Protein AF-0000000084916595 (afdb_homodimer)

Structure (mmCIF, N/CA/C/O backbone):
data_AF-0000000084916595-model_v1
#
loop_
_entity.id
_entity.type
_entity.pdbx_description
1 polymer 'Single-stranded DNA-binding protein'
#
loop_
_atom_site.group_PDB
_atom_site.id
_atom_site.type_symbol
_atom_site.label_atom_id
_atom_site.label_alt_id
_atom_site.label_comp_id
_atom_site.label_asym_id
_atom_site.label_entity_id
_atom_site.label_seq_id
_atom_site.pdbx_PDB_ins_code
_atom_site.Cartn_x
_atom_site.Cartn_y
_atom_site.Cartn_z
_atom_site.occupancy
_atom_site.B_iso_or_equiv
_atom_site.auth_seq_id
_atom_site.auth_comp_id
_atom_site.auth_asym_id
_atom_site.auth_atom_id
_atom_site.pdbx_PDB_model_num
ATOM 1 N N . MET A 1 1 ? -22.562 7.629 -5.219 1 41.09 1 MET A N 1
ATOM 2 C CA . MET A 1 1 ? -21.547 6.852 -4.523 1 41.09 1 MET A CA 1
ATOM 3 C C . MET A 1 1 ? -20.25 7.645 -4.395 1 41.09 1 MET A C 1
ATOM 5 O O . MET A 1 1 ? -19.656 8.047 -5.395 1 41.09 1 MET A O 1
ATOM 9 N N . ASN A 1 2 ? -20.047 8.484 -3.498 1 56.56 2 ASN A N 1
ATOM 10 C CA . ASN A 1 2 ? -18.984 9.492 -3.514 1 56.56 2 ASN A CA 1
ATOM 11 C C . ASN A 1 2 ? -17.609 8.852 -3.621 1 56.56 2 ASN A C 1
ATOM 13 O O . ASN A 1 2 ? -17.203 8.094 -2.74 1 56.56 2 ASN A O 1
ATOM 17 N N . GLY A 1 3 ? -17 8.57 -4.949 1 83.5 3 GLY A N 1
ATOM 18 C CA . GLY A 1 3 ? -16.031 7.77 -5.684 1 83.5 3 GLY A CA 1
ATOM 19 C C . GLY A 1 3 ? -14.633 7.82 -5.09 1 83.5 3 GLY A C 1
ATOM 20 O O . GLY A 1 3 ? -14 8.875 -5.074 1 83.5 3 GLY A O 1
ATOM 21 N N . THR A 1 4 ? -14.141 6.879 -4.078 1 96.5 4 THR A N 1
ATOM 22 C CA . THR A 1 4 ? -12.766 6.762 -3.596 1 96.5 4 THR A CA 1
ATOM 23 C C . THR A 1 4 ? -11.93 5.906 -4.543 1 96.5 4 THR A C 1
ATOM 25 O O . THR A 1 4 ? -12.461 5.336 -5.5 1 96.5 4 THR A O 1
ATOM 28 N N . LEU A 1 5 ? -10.594 6.07 -4.328 1 97.69 5 LEU A N 1
ATOM 29 C CA . LEU A 1 5 ? -9.648 5.32 -5.145 1 97.69 5 LEU A CA 1
ATOM 30 C C . LEU A 1 5 ? -8.57 4.676 -4.277 1 97.69 5 LEU A C 1
ATOM 32 O O . LEU A 1 5 ? -8.047 5.316 -3.363 1 97.69 5 LEU A O 1
ATOM 36 N N . ASN A 1 6 ? -8.344 3.445 -4.457 1 98.62 6 ASN A N 1
ATOM 37 C CA . ASN A 1 6 ? -7.289 2.629 -3.875 1 98.62 6 ASN A CA 1
ATOM 38 C C . ASN A 1 6 ? -6.512 1.869 -4.945 1 98.62 6 ASN A C 1
ATOM 40 O O . ASN A 1 6 ? -6.938 0.798 -5.383 1 98.62 6 ASN A O 1
ATOM 44 N N . LYS A 1 7 ? -5.402 2.463 -5.359 1 98.75 7 LYS A N 1
ATOM 45 C CA . LYS A 1 7 ? -4.66 1.9 -6.484 1 98.75 7 LYS A CA 1
ATOM 46 C C . LYS A 1 7 ? -3.166 1.833 -6.176 1 98.75 7 LYS A C 1
ATOM 48 O O . LYS A 1 7 ? -2.582 2.807 -5.691 1 98.75 7 LYS A O 1
ATOM 53 N N . VAL A 1 8 ? -2.564 0.679 -6.461 1 98.94 8 VAL A N 1
ATOM 54 C CA . VAL A 1 8 ? -1.13 0.462 -6.297 1 98.94 8 VAL A CA 1
ATOM 55 C C . VAL A 1 8 ? -0.515 0.041 -7.633 1 98.94 8 VAL A C 1
ATOM 57 O O . VAL A 1 8 ? -1.092 -0.771 -8.359 1 98.94 8 VAL A O 1
ATOM 60 N N . ILE A 1 9 ? 0.61 0.565 -7.922 1 98.88 9 ILE A N 1
ATOM 61 C CA . ILE A 1 9 ? 1.399 0.187 -9.086 1 98.88 9 ILE A CA 1
ATOM 62 C C . ILE A 1 9 ? 2.818 -0.175 -8.656 1 98.88 9 ILE A C 1
ATOM 64 O O . ILE A 1 9 ? 3.535 0.657 -8.094 1 98.88 9 ILE A O 1
ATOM 68 N N . LEU A 1 10 ? 3.227 -1.401 -9.031 1 98.88 10 LEU A N 1
ATOM 69 C CA . LEU A 1 10 ? 4.551 -1.875 -8.648 1 98.88 10 LEU A CA 1
ATOM 70 C C . LEU A 1 10 ? 5.289 -2.463 -9.844 1 98.88 10 LEU A C 1
ATOM 72 O O . LEU A 1 10 ? 4.672 -3.07 -10.719 1 98.88 10 LEU A O 1
ATOM 76 N N . ILE A 1 11 ? 6.512 -2.229 -9.82 1 98.56 11 ILE A N 1
ATOM 77 C CA . ILE A 1 11 ? 7.469 -3.014 -10.594 1 98.56 11 ILE A CA 1
ATOM 78 C C . ILE A 1 11 ? 8.57 -3.531 -9.68 1 98.56 11 ILE A C 1
ATOM 80 O O . ILE A 1 11 ? 9.234 -2.75 -8.984 1 98.56 11 ILE A O 1
ATOM 84 N N . GLY A 1 12 ? 8.734 -4.785 -9.656 1 98.5 12 GLY A N 1
ATOM 85 C CA . GLY A 1 12 ? 9.734 -5.34 -8.75 1 98.5 12 GLY A CA 1
ATOM 86 C C . GLY A 1 12 ? 10.117 -6.766 -9.086 1 98.5 12 GLY A C 1
ATOM 87 O O . GLY A 1 12 ? 9.719 -7.297 -10.125 1 98.5 12 GLY A O 1
ATOM 88 N N . HIS A 1 13 ? 10.938 -7.352 -8.258 1 97.94 13 HIS A N 1
ATOM 89 C CA . HIS A 1 13 ? 11.438 -8.711 -8.43 1 97.94 13 HIS A CA 1
ATOM 90 C C . HIS A 1 13 ? 10.852 -9.656 -7.383 1 97.94 13 HIS A C 1
ATOM 92 O O . HIS A 1 13 ? 10.797 -9.312 -6.199 1 97.94 13 HIS A O 1
ATOM 98 N N . LEU A 1 14 ? 10.531 -10.828 -7.887 1 98.5 14 LEU A N 1
ATO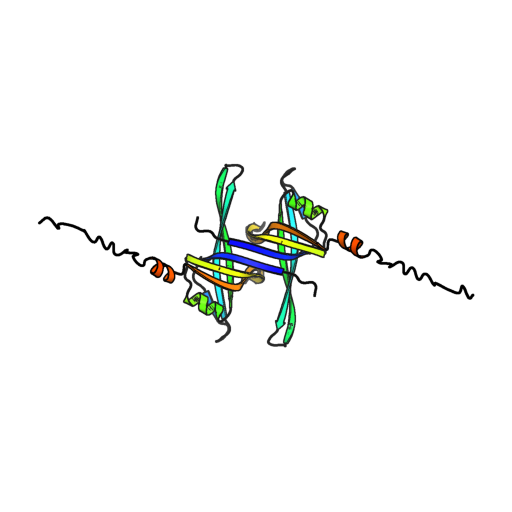M 99 C CA . LEU A 1 14 ? 10.039 -11.836 -6.949 1 98.5 14 LEU A CA 1
ATOM 100 C C . LEU A 1 14 ? 11.125 -12.227 -5.949 1 98.5 14 LEU A C 1
ATOM 102 O O . LEU A 1 14 ? 12.242 -12.547 -6.344 1 98.5 14 LEU A O 1
ATOM 106 N N . GLY A 1 15 ? 10.773 -12.211 -4.738 1 98.62 15 GLY A N 1
ATOM 107 C CA . GLY A 1 15 ? 11.703 -12.625 -3.701 1 98.62 15 GLY A CA 1
ATOM 108 C C . GLY A 1 15 ? 11.688 -14.117 -3.443 1 98.62 15 GLY A C 1
ATOM 109 O O . GLY A 1 15 ? 12.586 -14.656 -2.797 1 98.62 15 GLY A O 1
ATOM 110 N N . ASP A 1 16 ? 10.656 -14.789 -3.875 1 98.75 16 ASP A N 1
ATOM 111 C CA . ASP A 1 16 ? 10.461 -16.234 -3.723 1 98.75 16 ASP A CA 1
ATOM 112 C C . ASP A 1 16 ? 9.516 -16.766 -4.793 1 98.75 16 ASP A C 1
ATOM 114 O O . ASP A 1 16 ? 8.93 -16 -5.559 1 98.75 16 ASP A O 1
ATOM 118 N N . GLU A 1 17 ? 9.414 -18.062 -4.82 1 98.56 17 GLU A N 1
ATOM 119 C CA . GLU A 1 17 ? 8.461 -18.703 -5.715 1 98.56 17 GLU A CA 1
ATOM 120 C C . GLU A 1 17 ? 7.023 -18.391 -5.309 1 98.56 17 GLU A C 1
ATOM 122 O O . GLU A 1 17 ? 6.758 -18.047 -4.156 1 98.56 17 GLU A O 1
ATOM 127 N N . VAL A 1 18 ? 6.199 -18.547 -6.293 1 98.81 18 VAL A N 1
ATOM 128 C CA . VAL A 1 18 ? 4.781 -18.359 -6.008 1 98.81 18 VAL A CA 1
ATOM 129 C C . VAL A 1 18 ? 4.27 -19.516 -5.164 1 98.81 18 VAL A C 1
ATOM 131 O O . VAL A 1 18 ? 4.438 -20.688 -5.531 1 98.81 18 VAL A O 1
ATOM 134 N N . LYS A 1 19 ? 3.695 -19.203 -4.082 1 98.81 19 LYS A N 1
ATOM 135 C CA . LYS A 1 19 ? 3.08 -20.219 -3.229 1 98.81 19 LYS A CA 1
ATOM 136 C C . LYS A 1 19 ? 1.57 -20.281 -3.451 1 98.81 19 LYS A C 1
ATOM 138 O O . LYS A 1 19 ? 0.862 -19.297 -3.213 1 98.81 19 LYS A O 1
ATOM 143 N N . MET A 1 20 ? 1.106 -21.484 -3.789 1 98.62 20 MET A N 1
ATOM 144 C CA . MET A 1 20 ? -0.301 -21.641 -4.141 1 98.62 20 MET A CA 1
ATOM 145 C C . MET A 1 20 ? -1.096 -22.203 -2.969 1 98.62 20 MET A C 1
ATOM 147 O O . MET A 1 20 ? -0.594 -23.047 -2.225 1 98.62 20 MET A O 1
ATOM 151 N N . HIS A 1 21 ? -2.236 -21.703 -2.814 1 98.56 21 HIS A N 1
ATOM 152 C CA . HIS A 1 21 ? -3.236 -22.281 -1.924 1 98.56 21 HIS A CA 1
ATOM 153 C C . HIS A 1 21 ? -4.555 -22.516 -2.652 1 98.56 21 HIS A C 1
ATOM 155 O O . HIS A 1 21 ? -5.164 -21.562 -3.154 1 98.56 21 HIS A O 1
ATOM 161 N N . TYR A 1 22 ? -5.023 -23.75 -2.625 1 98 22 TYR A N 1
ATOM 162 C CA . TYR A 1 22 ? -6.266 -24.094 -3.303 1 98 22 TYR A CA 1
ATOM 163 C C . TYR A 1 22 ? -7.398 -24.281 -2.299 1 98 22 TYR A C 1
ATOM 165 O O . TYR A 1 22 ? -7.262 -25.031 -1.332 1 98 22 TYR A O 1
ATOM 173 N N . PHE A 1 23 ? -8.438 -23.516 -2.512 1 97.06 23 PHE A N 1
ATOM 174 C CA . PHE A 1 23 ? -9.641 -23.719 -1.712 1 97.06 23 PHE A CA 1
ATOM 175 C C . PHE A 1 23 ? -10.523 -24.797 -2.314 1 97.06 23 PHE A C 1
ATOM 177 O O . PHE A 1 23 ? -11.188 -25.547 -1.588 1 97.06 23 PHE A O 1
ATOM 184 N N . ASP A 1 24 ? -10.625 -24.859 -3.631 1 95.69 24 ASP A N 1
ATOM 185 C CA . ASP A 1 24 ? -11.219 -25.906 -4.445 1 95.69 24 ASP A CA 1
ATOM 186 C C . ASP A 1 24 ? -10.57 -25.969 -5.828 1 95.69 24 ASP A C 1
ATOM 188 O O . ASP A 1 24 ? -9.469 -25.453 -6.023 1 95.69 24 ASP A O 1
ATOM 192 N N . ALA A 1 25 ? -11.219 -26.672 -6.684 1 92.62 25 ALA A N 1
ATOM 193 C CA . ALA A 1 25 ? -10.578 -26.953 -7.965 1 92.62 25 ALA A CA 1
ATOM 194 C C . ALA A 1 25 ? -10.367 -25.672 -8.766 1 92.62 25 ALA A C 1
ATOM 196 O O . ALA A 1 25 ? -9.406 -25.547 -9.523 1 92.62 25 ALA A O 1
ATOM 197 N N . THR A 1 26 ? -11.164 -24.625 -8.648 1 93.56 26 THR A N 1
ATOM 198 C CA . THR A 1 26 ? -11.109 -23.453 -9.5 1 93.56 26 THR A CA 1
ATOM 199 C C . THR A 1 26 ? -10.742 -22.203 -8.688 1 93.56 26 THR A C 1
ATOM 201 O O . THR A 1 26 ? -10.273 -21.219 -9.234 1 93.56 26 THR A O 1
ATOM 204 N N . ASN A 1 27 ? -10.977 -22.312 -7.406 1 96.38 27 ASN A N 1
ATOM 205 C CA . ASN A 1 27 ? -10.727 -21.203 -6.496 1 96.38 27 ASN A CA 1
ATOM 206 C C . ASN A 1 27 ? -9.398 -21.359 -5.762 1 96.38 27 ASN A C 1
ATOM 208 O O . ASN A 1 27 ? -9.234 -22.297 -4.969 1 96.38 27 ASN A O 1
ATOM 212 N N . CYS A 1 28 ? -8.461 -20.484 -6.074 1 98.44 28 CYS A N 1
ATOM 213 C CA . CYS A 1 28 ? -7.152 -20.562 -5.438 1 98.44 28 CYS A CA 1
ATOM 214 C C . CYS A 1 28 ? -6.52 -19.188 -5.32 1 98.44 28 CYS A C 1
ATOM 216 O O . CYS A 1 28 ? -7.004 -18.219 -5.91 1 98.44 28 CYS A O 1
ATOM 218 N N . ILE A 1 29 ? -5.473 -19.109 -4.535 1 98.44 29 ILE A N 1
ATOM 219 C CA . ILE A 1 29 ? -4.68 -17.891 -4.434 1 98.44 29 ILE A CA 1
ATOM 220 C C . ILE A 1 29 ? -3.195 -18.234 -4.562 1 98.44 29 ILE A C 1
ATOM 222 O O . ILE A 1 29 ? -2.77 -19.328 -4.195 1 98.44 29 ILE A O 1
ATOM 226 N N . GLY A 1 30 ? -2.439 -17.359 -5.168 1 98.81 30 GLY A N 1
ATOM 227 C CA . GLY A 1 30 ? -0.985 -17.328 -5.164 1 98.81 30 GLY A CA 1
ATOM 228 C C . GLY A 1 30 ? -0.407 -16.172 -4.379 1 98.81 30 GLY A C 1
ATOM 229 O O . GLY A 1 30 ? -0.927 -15.047 -4.441 1 98.81 30 GLY A O 1
ATOM 230 N N . ARG A 1 31 ? 0.625 -16.484 -3.645 1 98.88 31 ARG A N 1
ATOM 231 C CA . ARG A 1 31 ? 1.291 -15.438 -2.867 1 98.88 31 ARG A CA 1
ATOM 232 C C . ARG A 1 31 ? 2.791 -15.422 -3.145 1 98.88 31 ARG A C 1
ATOM 234 O O . ARG A 1 31 ? 3.406 -16.484 -3.318 1 98.88 31 ARG A O 1
ATOM 241 N N . PHE A 1 32 ? 3.352 -14.258 -3.115 1 98.88 32 PHE A N 1
ATOM 242 C CA . PHE A 1 32 ? 4.801 -14.141 -3.203 1 98.88 32 PHE A CA 1
ATOM 243 C C . PHE A 1 32 ? 5.258 -12.75 -2.775 1 98.88 32 PHE A C 1
ATOM 245 O O . PHE A 1 32 ? 4.527 -11.766 -2.947 1 98.88 32 PHE A O 1
ATOM 252 N N . PRO A 1 33 ? 6.395 -12.672 -2.197 1 98.81 33 PRO A N 1
ATOM 253 C CA . PRO A 1 33 ? 6.969 -11.352 -1.894 1 98.81 33 PRO A CA 1
ATOM 254 C C . PRO A 1 33 ? 7.586 -10.68 -3.117 1 98.81 33 PRO A C 1
ATOM 256 O O . PRO A 1 33 ? 8.219 -11.352 -3.941 1 98.81 33 PRO A O 1
ATOM 259 N N . LEU A 1 34 ? 7.402 -9.422 -3.225 1 98.81 34 LEU A N 1
ATOM 260 C CA . LEU A 1 34 ? 7.961 -8.617 -4.309 1 98.81 34 LEU A CA 1
ATOM 261 C C . LEU A 1 34 ? 8.852 -7.508 -3.76 1 98.81 34 LEU A C 1
ATOM 263 O O . LEU A 1 34 ? 8.438 -6.738 -2.893 1 98.81 34 LEU A O 1
ATOM 267 N N . ALA A 1 35 ? 10.016 -7.453 -4.277 1 98.5 35 ALA A N 1
ATOM 268 C CA . ALA A 1 35 ? 10.969 -6.441 -3.824 1 98.5 35 ALA A CA 1
ATOM 269 C C . ALA A 1 35 ? 10.938 -5.215 -4.734 1 98.5 35 ALA A C 1
ATOM 271 O O . ALA A 1 35 ? 11.008 -5.344 -5.961 1 98.5 35 ALA A O 1
ATOM 272 N N . THR A 1 36 ? 10.859 -4.059 -4.184 1 98.19 36 THR A N 1
ATOM 273 C CA . THR A 1 36 ? 11.109 -2.789 -4.859 1 98.19 36 THR A CA 1
ATOM 274 C C . THR A 1 36 ? 12.203 -2.004 -4.148 1 98.19 36 THR A C 1
ATOM 276 O O . THR A 1 36 ? 12.375 -2.123 -2.932 1 98.19 36 THR A O 1
ATOM 279 N N . ASN A 1 37 ? 12.898 -1.231 -4.941 1 95.81 37 ASN A N 1
ATOM 280 C CA . ASN A 1 37 ? 14.008 -0.472 -4.367 1 95.81 37 ASN A CA 1
ATOM 281 C C . ASN A 1 37 ? 13.844 1.025 -4.613 1 95.81 37 ASN A C 1
ATOM 283 O O . ASN A 1 37 ? 13.328 1.437 -5.656 1 95.81 37 ASN A O 1
ATOM 287 N N . GLU A 1 38 ? 14.172 1.717 -3.613 1 91.62 38 GLU A N 1
ATOM 288 C CA . GLU A 1 38 ? 14.266 3.17 -3.732 1 91.62 38 GLU A CA 1
ATOM 289 C C . GLU A 1 38 ? 15.672 3.66 -3.396 1 91.62 38 GLU A C 1
ATOM 291 O O . GLU A 1 38 ? 16.281 3.186 -2.439 1 91.62 38 GLU A O 1
ATOM 296 N N . VAL A 1 39 ? 16.141 4.539 -4.305 1 88.62 39 VAL A N 1
ATOM 297 C CA . VAL A 1 39 ? 17.469 5.105 -4.086 1 88.62 39 VAL A CA 1
ATOM 298 C C . VAL A 1 39 ? 17.344 6.574 -3.682 1 88.62 39 VAL A C 1
ATOM 300 O O . VAL A 1 39 ? 16.641 7.348 -4.336 1 88.62 39 VAL A O 1
ATOM 303 N N . TYR A 1 40 ? 17.953 6.824 -2.582 1 83.5 40 TYR A N 1
ATOM 304 C CA . TYR A 1 40 ? 17.953 8.227 -2.17 1 83.5 40 TYR A CA 1
ATOM 305 C C . TYR A 1 40 ? 19.297 8.602 -1.543 1 83.5 40 TYR A C 1
ATOM 307 O O . TYR A 1 40 ? 20.062 7.73 -1.149 1 83.5 40 TYR A O 1
ATOM 315 N N . ILE A 1 41 ? 19.625 9.898 -1.579 1 84.56 41 ILE A N 1
ATOM 316 C CA . ILE A 1 41 ? 20.875 10.422 -1.035 1 84.56 41 ILE A CA 1
ATOM 317 C C . ILE A 1 41 ? 20.672 10.844 0.419 1 84.56 41 ILE A C 1
ATOM 319 O O . ILE A 1 41 ? 19.734 11.602 0.729 1 84.56 41 ILE A O 1
ATOM 323 N N . ASN A 1 42 ? 21.484 10.258 1.245 1 81.25 42 ASN A N 1
ATOM 324 C CA . ASN A 1 42 ? 21.5 10.695 2.635 1 81.25 42 ASN A CA 1
ATOM 325 C C . ASN A 1 42 ? 22.016 12.125 2.762 1 81.25 42 ASN A C 1
ATOM 327 O O . ASN A 1 42 ? 23.188 12.398 2.451 1 81.25 42 ASN A O 1
ATOM 331 N N . LYS A 1 43 ? 21.234 13.031 3.176 1 76.12 43 LYS A N 1
ATOM 332 C CA . LYS A 1 43 ? 21.594 14.453 3.186 1 76.12 43 LYS A CA 1
ATOM 333 C C . LYS A 1 43 ? 22.75 14.719 4.133 1 76.12 43 LYS A C 1
ATOM 335 O O . LYS A 1 43 ? 23.578 15.609 3.885 1 76.12 43 LYS A O 1
ATOM 340 N N . SER A 1 44 ? 22.797 13.938 5.195 1 80.19 44 SER A N 1
ATOM 341 C CA . SER A 1 44 ? 23.844 14.18 6.188 1 80.19 44 SER A CA 1
ATOM 342 C C . SER A 1 44 ? 25.188 13.672 5.699 1 80.19 44 SER A C 1
ATOM 344 O O . SER A 1 44 ? 26.219 14.297 5.945 1 80.19 44 SER A O 1
ATOM 346 N N . THR A 1 45 ? 25.188 12.625 4.973 1 85.5 45 THR A N 1
ATOM 347 C CA . THR A 1 45 ? 26.453 11.992 4.621 1 85.5 45 THR A CA 1
ATOM 348 C C . THR A 1 45 ? 26.734 12.141 3.129 1 85.5 45 THR A C 1
ATOM 350 O O . THR A 1 45 ? 27.875 11.969 2.691 1 85.5 45 THR A O 1
ATOM 353 N N . GLY A 1 46 ? 25.734 12.453 2.469 1 86.06 46 GLY A N 1
ATOM 354 C CA . GLY A 1 46 ? 25.859 12.555 1.024 1 86.06 46 GLY A CA 1
ATOM 355 C C . GLY A 1 46 ? 25.922 11.203 0.33 1 86.06 46 GLY A C 1
ATOM 356 O O . GLY A 1 46 ? 26.156 11.133 -0.876 1 86.06 46 GLY A O 1
ATOM 357 N N . GLU A 1 47 ? 25.797 10.164 1.083 1 89.06 47 GLU A N 1
ATOM 358 C CA . GLU A 1 47 ? 25.906 8.82 0.531 1 89.06 47 GLU A CA 1
ATOM 359 C C . GLU A 1 47 ? 24.578 8.344 -0.053 1 89.06 47 GLU A C 1
ATOM 361 O O . GLU A 1 47 ? 23.516 8.664 0.476 1 89.06 47 GLU A O 1
ATOM 366 N N . LYS A 1 48 ? 24.766 7.695 -1.177 1 88.06 48 LYS A N 1
ATOM 367 C CA . LYS A 1 48 ? 23.594 7.078 -1.788 1 88.06 48 LYS A CA 1
ATOM 36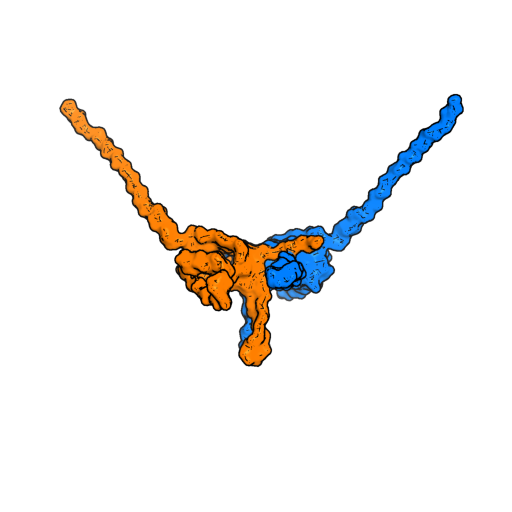8 C C . LYS A 1 48 ? 23.141 5.852 -0.999 1 88.06 48 LYS A C 1
ATOM 370 O O . LYS A 1 48 ? 23.938 4.945 -0.741 1 88.06 48 LYS A O 1
ATOM 375 N N . ILE A 1 49 ? 21.891 5.875 -0.569 1 89.44 49 ILE A N 1
ATOM 376 C CA . ILE A 1 49 ? 21.359 4.758 0.203 1 89.44 49 ILE A CA 1
ATOM 377 C C . ILE A 1 49 ? 20.234 4.066 -0.585 1 89.44 49 ILE A C 1
ATOM 379 O O . ILE A 1 49 ? 19.375 4.73 -1.169 1 89.44 49 ILE A O 1
ATOM 383 N N . THR A 1 50 ? 20.344 2.789 -0.71 1 90.44 50 THR A N 1
ATOM 384 C CA . THR A 1 50 ? 19.297 1.995 -1.337 1 90.44 50 THR A CA 1
ATOM 385 C C . THR A 1 50 ? 18.422 1.328 -0.281 1 90.44 50 THR A C 1
ATOM 387 O O . THR A 1 50 ? 18.922 0.658 0.622 1 90.44 50 THR A O 1
ATOM 390 N N . SER A 1 51 ? 17.156 1.626 -0.377 1 93.12 51 SER A N 1
ATOM 391 C CA . SER A 1 51 ? 16.203 1.009 0.537 1 93.12 51 SER A CA 1
ATOM 392 C C . SER A 1 51 ? 15.273 0.044 -0.199 1 93.12 51 SER A C 1
ATOM 394 O O . SER A 1 51 ? 14.75 0.369 -1.267 1 93.12 51 SER A O 1
ATOM 396 N N . THR A 1 52 ? 15.164 -1.173 0.377 1 96.31 52 THR A N 1
ATOM 397 C CA . THR A 1 52 ? 14.289 -2.176 -0.216 1 96.31 52 THR A CA 1
ATOM 398 C C . THR A 1 52 ? 12.969 -2.266 0.553 1 96.31 52 THR A C 1
ATOM 400 O O . THR A 1 52 ? 12.961 -2.234 1.785 1 96.31 52 THR A O 1
ATOM 403 N N . GLU A 1 53 ? 11.938 -2.295 -0.227 1 97.88 53 GLU A N 1
ATOM 404 C CA . GLU A 1 53 ? 10.617 -2.586 0.327 1 97.88 53 GLU A CA 1
ATOM 405 C C . GLU A 1 53 ? 10.086 -3.922 -0.185 1 97.88 53 GLU A C 1
ATOM 407 O O . GLU A 1 53 ? 10.25 -4.25 -1.363 1 97.88 53 GLU A O 1
ATOM 412 N N . TRP A 1 54 ? 9.453 -4.645 0.761 1 98 54 TRP A N 1
ATOM 413 C CA . TRP A 1 54 ? 8.852 -5.93 0.411 1 98 54 TRP A CA 1
ATOM 414 C C . TRP A 1 54 ? 7.328 -5.848 0.454 1 98 54 TRP A C 1
ATOM 416 O O . TRP A 1 54 ? 6.754 -5.395 1.443 1 98 54 TRP A O 1
ATOM 426 N N . HIS A 1 55 ? 6.758 -6.262 -0.543 1 98.69 55 HIS A N 1
ATOM 427 C CA . HIS A 1 55 ? 5.309 -6.258 -0.675 1 98.69 55 HIS A CA 1
ATOM 428 C C . HIS A 1 55 ? 4.75 -7.676 -0.717 1 98.69 55 HIS A C 1
ATOM 430 O O . HIS A 1 55 ? 5.273 -8.531 -1.436 1 98.69 55 HIS A O 1
ATOM 436 N N . ASN A 1 56 ? 3.719 -7.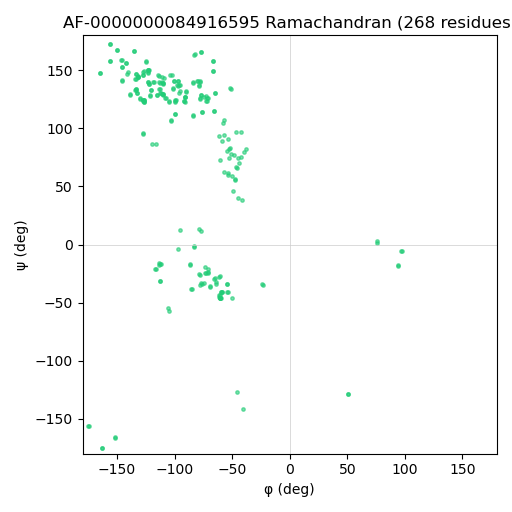898 0.044 1 98.56 56 ASN A N 1
ATOM 437 C CA . ASN A 1 56 ? 2.998 -9.164 -0.034 1 98.56 56 ASN A CA 1
ATOM 438 C C . ASN A 1 56 ? 1.971 -9.156 -1.163 1 98.56 56 ASN A C 1
ATOM 440 O O . ASN A 1 56 ? 0.938 -8.492 -1.063 1 98.56 56 ASN A O 1
ATOM 444 N N . ILE A 1 57 ? 2.236 -9.93 -2.172 1 98.88 57 ILE A N 1
ATOM 445 C CA . ILE A 1 57 ? 1.379 -9.938 -3.352 1 98.88 57 ILE A CA 1
ATOM 446 C C . ILE A 1 57 ? 0.388 -11.094 -3.264 1 98.88 57 ILE A C 1
ATOM 448 O O . ILE A 1 57 ? 0.761 -12.211 -2.898 1 98.88 57 ILE A O 1
ATOM 452 N N . VAL A 1 58 ? -0.832 -10.805 -3.605 1 98.88 58 VAL A N 1
ATOM 453 C CA . VAL A 1 58 ? -1.854 -11.852 -3.666 1 98.88 58 VAL A CA 1
ATOM 454 C C . VAL A 1 58 ? -2.529 -11.828 -5.035 1 98.88 58 VAL A C 1
ATOM 456 O O . VAL A 1 58 ? -3.059 -10.805 -5.461 1 98.88 58 VAL A O 1
ATOM 459 N N . VAL A 1 59 ? -2.523 -12.898 -5.684 1 98.81 59 VAL A N 1
ATOM 460 C CA . VAL A 1 59 ? -3.148 -13.086 -6.988 1 98.81 59 VAL A CA 1
ATOM 461 C C . VAL A 1 59 ? -4.148 -14.242 -6.922 1 98.81 59 VAL A C 1
ATOM 463 O O . VAL A 1 59 ? -3.93 -15.219 -6.199 1 98.81 59 VAL A O 1
ATOM 466 N N . ARG A 1 60 ? -5.207 -14.156 -7.762 1 98.19 60 ARG A N 1
ATOM 467 C CA . ARG A 1 60 ? -6.277 -15.125 -7.566 1 98.19 60 ARG A CA 1
ATOM 468 C C . ARG A 1 60 ? -6.531 -15.922 -8.844 1 98.19 60 ARG A C 1
ATOM 470 O O . ARG A 1 60 ? -6.328 -15.414 -9.945 1 98.19 60 ARG A O 1
ATOM 477 N N . ASN A 1 61 ? -6.914 -17.141 -8.586 1 97.94 61 ASN A N 1
ATOM 478 C CA . ASN A 1 61 ? -7.484 -18.047 -9.578 1 97.94 61 ASN A CA 1
ATOM 479 C C . ASN A 1 61 ? -6.613 -18.125 -10.828 1 97.94 61 ASN A C 1
ATOM 481 O O . ASN A 1 61 ? -5.418 -18.406 -10.742 1 97.94 61 ASN A O 1
ATOM 485 N N . LYS A 1 62 ? -7.227 -17.922 -12 1 97.62 62 LYS A N 1
ATOM 486 C CA . LYS A 1 62 ? -6.48 -18.125 -13.234 1 97.62 62 LYS A CA 1
ATOM 487 C C . LYS A 1 62 ? -5.191 -17.312 -13.242 1 97.62 62 LYS A C 1
ATOM 489 O O . LYS A 1 62 ? -4.148 -17.797 -13.703 1 97.62 62 LYS A O 1
ATOM 494 N N . ALA A 1 63 ? -5.285 -16.141 -12.781 1 98.12 63 ALA A N 1
ATOM 495 C CA . ALA A 1 63 ? -4.102 -15.289 -12.695 1 98.12 63 ALA A CA 1
ATOM 496 C C . ALA A 1 63 ? -3.035 -15.93 -11.805 1 98.12 63 ALA A C 1
ATOM 498 O O . ALA A 1 63 ? -1.841 -15.836 -12.102 1 98.12 63 ALA A O 1
ATOM 499 N N . ALA A 1 64 ? -3.453 -16.5 -10.727 1 98.69 64 ALA A N 1
ATOM 500 C CA . ALA A 1 64 ? -2.523 -17.188 -9.828 1 98.69 64 ALA A CA 1
ATOM 501 C C . ALA A 1 64 ? -1.81 -18.328 -10.539 1 98.69 64 ALA A C 1
ATOM 503 O O . ALA A 1 64 ? -0.596 -18.5 -10.391 1 98.69 64 ALA A O 1
ATOM 504 N N . GLU A 1 65 ? -2.564 -19.078 -11.234 1 98.25 65 GLU A N 1
ATOM 505 C CA . GLU A 1 65 ? -1.998 -20.203 -11.969 1 98.25 65 GLU A CA 1
ATOM 506 C C . GLU A 1 65 ? -0.979 -19.719 -13 1 98.25 65 GLU A C 1
ATOM 508 O O . GLU A 1 65 ? 0.074 -20.344 -13.172 1 98.25 65 GLU A O 1
ATOM 513 N N . LEU A 1 66 ? -1.294 -18.688 -13.688 1 97.5 66 LEU A N 1
ATOM 514 C CA . LEU A 1 66 ? -0.38 -18.125 -14.664 1 97.5 66 LEU A CA 1
ATOM 515 C C . LEU A 1 66 ? 0.921 -17.672 -14 1 97.5 66 LEU A C 1
ATOM 517 O O . LEU A 1 66 ? 2.008 -17.953 -14.523 1 97.5 66 LEU A O 1
ATOM 521 N N . CYS A 1 67 ? 0.766 -17 -12.938 1 98.31 67 CYS A N 1
ATOM 522 C CA . CYS A 1 67 ? 1.957 -16.547 -12.227 1 98.31 67 CYS A CA 1
ATOM 523 C C . CYS A 1 67 ? 2.814 -17.734 -11.781 1 98.31 67 CYS A C 1
ATOM 525 O O . CYS A 1 67 ? 4.039 -17.703 -11.922 1 98.31 67 CYS A O 1
ATOM 527 N N . GLU A 1 68 ? 2.211 -18.688 -11.25 1 98.25 68 GLU A N 1
ATOM 528 C CA . GLU A 1 68 ? 2.939 -19.875 -10.812 1 98.25 68 GLU A CA 1
ATOM 529 C C . GLU A 1 68 ? 3.676 -20.531 -11.969 1 98.25 68 GLU A C 1
ATOM 531 O O . GLU A 1 68 ? 4.816 -20.984 -11.82 1 98.25 68 GLU A O 1
ATOM 536 N N . LYS A 1 69 ? 3.061 -20.578 -13.055 1 97.56 69 LYS A N 1
ATOM 537 C CA . LYS A 1 69 ? 3.588 -21.266 -14.234 1 97.56 69 LYS A CA 1
ATOM 538 C C . LYS A 1 69 ? 4.793 -20.516 -14.805 1 97.56 69 LYS A C 1
ATOM 540 O O . LYS A 1 69 ? 5.766 -21.141 -15.234 1 97.56 69 LYS A O 1
ATOM 545 N N . TYR A 1 70 ? 4.754 -19.203 -14.75 1 97.19 70 TYR A N 1
ATOM 546 C CA . TYR A 1 70 ? 5.703 -18.469 -15.578 1 97.19 70 TYR A CA 1
ATOM 547 C C . TYR A 1 70 ? 6.719 -17.719 -14.719 1 97.19 70 TYR A C 1
ATOM 549 O O . TYR A 1 70 ? 7.766 -17.297 -15.211 1 97.19 70 TYR A O 1
ATOM 557 N N . LEU A 1 71 ? 6.418 -17.578 -13.523 1 97.5 71 LEU A N 1
ATOM 558 C CA . LEU A 1 71 ? 7.305 -16.766 -12.695 1 97.5 71 LEU A CA 1
ATOM 559 C C . LEU A 1 71 ? 8.172 -17.656 -11.805 1 97.5 71 LEU A C 1
ATOM 561 O O . LEU A 1 71 ? 7.703 -18.672 -11.297 1 97.5 71 LEU A O 1
ATOM 565 N N . SER A 1 72 ? 9.344 -17.203 -11.602 1 97.31 72 SER A N 1
ATOM 566 C CA . SER A 1 72 ? 10.281 -17.766 -10.641 1 97.31 72 SER A CA 1
ATOM 567 C C . SER A 1 72 ? 10.961 -16.656 -9.82 1 97.31 72 SER A C 1
ATOM 569 O O . SER A 1 72 ? 10.891 -15.484 -10.18 1 97.31 72 SER A O 1
ATOM 571 N N . LYS A 1 73 ? 11.586 -17.141 -8.766 1 97.56 73 LYS A N 1
ATOM 572 C CA . LYS A 1 73 ? 12.328 -16.188 -7.938 1 97.56 73 LYS A CA 1
ATOM 573 C C . LYS A 1 73 ? 13.273 -15.344 -8.789 1 97.56 73 LYS A C 1
ATOM 575 O O . LYS A 1 73 ? 13.969 -15.875 -9.664 1 97.56 73 LYS A O 1
ATOM 580 N N . GLY A 1 74 ? 13.242 -14.039 -8.5 1 97.19 74 GLY A N 1
ATOM 581 C CA . GLY A 1 74 ? 14.156 -13.156 -9.195 1 97.19 74 GLY A CA 1
ATOM 582 C C . GLY A 1 74 ? 13.555 -12.516 -10.43 1 97.19 74 GLY A C 1
ATOM 583 O O . GLY A 1 74 ? 14.078 -11.523 -10.945 1 97.19 74 GLY A O 1
ATOM 584 N N . ASP A 1 75 ? 12.469 -13.062 -10.953 1 96.81 75 ASP A N 1
ATOM 585 C CA . ASP A 1 75 ? 11.82 -12.516 -12.133 1 96.81 75 ASP A CA 1
ATOM 586 C C . ASP A 1 75 ? 11.211 -11.141 -11.844 1 96.81 75 ASP A C 1
ATOM 588 O O . ASP A 1 75 ? 10.797 -10.867 -10.719 1 96.81 75 ASP A O 1
ATOM 592 N N . LYS A 1 76 ? 11.203 -10.336 -12.938 1 97.5 76 LYS A N 1
ATOM 593 C CA . LYS A 1 76 ? 10.633 -9 -12.836 1 97.5 76 LYS A CA 1
ATOM 594 C C . LYS A 1 76 ? 9.195 -8.969 -13.328 1 97.5 76 LYS A C 1
ATOM 596 O O . LYS A 1 76 ? 8.867 -9.586 -14.352 1 97.5 76 LYS A O 1
ATOM 601 N N . ILE A 1 77 ? 8.32 -8.18 -12.617 1 98.38 77 ILE A N 1
ATOM 602 C CA . ILE A 1 77 ? 6.906 -8.164 -12.961 1 98.38 77 ILE A CA 1
ATOM 603 C C . ILE A 1 77 ? 6.332 -6.77 -12.719 1 98.38 77 ILE A C 1
ATOM 605 O O . ILE A 1 77 ? 6.738 -6.082 -11.773 1 98.38 77 ILE A O 1
ATOM 609 N N . TYR A 1 78 ? 5.48 -6.359 -13.586 1 98.69 78 TYR A N 1
ATOM 610 C CA . TYR A 1 78 ? 4.605 -5.207 -13.406 1 98.69 78 TYR A CA 1
ATOM 611 C C . TYR A 1 78 ? 3.281 -5.621 -12.773 1 98.69 78 TYR A C 1
ATOM 613 O O . TYR A 1 78 ? 2.641 -6.57 -13.227 1 98.69 78 TYR A O 1
ATOM 621 N N . ILE A 1 79 ? 2.834 -4.883 -11.703 1 98.75 79 ILE A N 1
ATOM 622 C CA . ILE A 1 79 ? 1.618 -5.238 -10.977 1 98.75 79 ILE A CA 1
ATOM 623 C C . ILE A 1 79 ? 0.765 -3.988 -10.758 1 98.75 79 ILE A C 1
ATOM 625 O O . ILE A 1 79 ? 1.28 -2.936 -10.383 1 98.75 79 ILE A O 1
ATOM 629 N N . GLU A 1 80 ? -0.473 -4.098 -11.016 1 98.88 80 GLU A N 1
ATOM 630 C CA . GLU A 1 80 ? -1.495 -3.191 -10.5 1 98.88 80 GLU A CA 1
ATOM 631 C C . GLU A 1 80 ? -2.438 -3.912 -9.539 1 98.88 80 GLU A C 1
ATOM 633 O O . GLU A 1 80 ? -2.791 -5.07 -9.766 1 98.88 80 GLU A O 1
ATOM 638 N N . GLY A 1 81 ? -2.871 -3.209 -8.555 1 98.75 81 GLY A N 1
ATOM 639 C CA . GLY A 1 81 ? -3.801 -3.803 -7.602 1 98.75 81 GLY A CA 1
ATOM 640 C C . GLY A 1 81 ? -4.316 -2.812 -6.574 1 98.75 81 GLY A C 1
ATOM 641 O O . GLY A 1 81 ? -4.395 -1.613 -6.844 1 98.75 81 GLY A O 1
ATOM 642 N N . ARG A 1 82 ? -4.723 -3.4 -5.461 1 98.25 82 ARG A N 1
ATOM 643 C CA . ARG A 1 82 ? -5.273 -2.633 -4.352 1 98.25 82 ARG A CA 1
ATOM 644 C C . ARG A 1 82 ? -4.656 -3.064 -3.025 1 98.25 82 ARG A C 1
ATOM 646 O O . ARG A 1 82 ? -4.367 -4.246 -2.826 1 98.25 82 ARG A O 1
ATOM 653 N N . ILE A 1 83 ? -4.539 -2.027 -2.158 1 98.31 83 ILE A N 1
ATOM 654 C CA . ILE A 1 83 ? -4.07 -2.348 -0.816 1 98.31 83 ILE A CA 1
ATOM 655 C C . ILE A 1 83 ? -5.203 -2.969 -0.005 1 98.31 83 ILE A C 1
ATOM 657 O O . ILE A 1 83 ? -6.32 -2.447 0.01 1 98.31 83 ILE A O 1
ATOM 661 N N . LYS A 1 84 ? -4.949 -4.016 0.554 1 97.31 84 LYS A N 1
ATOM 662 C CA . LYS A 1 84 ? -5.902 -4.684 1.435 1 97.31 84 LYS A CA 1
ATOM 663 C C . LYS A 1 84 ? -5.258 -5.055 2.766 1 97.31 84 LYS A C 1
ATOM 665 O O . LYS A 1 84 ? -4.211 -5.707 2.795 1 97.31 84 LYS A O 1
ATOM 670 N N . SER A 1 85 ? -5.879 -4.609 3.852 1 95.06 85 SER A N 1
ATOM 671 C CA . SER A 1 85 ? -5.395 -4.969 5.18 1 95.06 85 SER A CA 1
ATOM 672 C C . SER A 1 85 ? -6.145 -6.176 5.734 1 95.06 85 SER A C 1
ATOM 674 O O . SER A 1 85 ? -7.359 -6.289 5.559 1 95.06 85 SER A O 1
ATOM 676 N N . ARG A 1 86 ? -5.402 -7.023 6.316 1 93.38 86 ARG A N 1
ATOM 677 C CA . ARG A 1 86 ? -5.996 -8.195 6.953 1 93.38 86 ARG A CA 1
ATOM 678 C C . ARG A 1 86 ? -5.535 -8.32 8.398 1 93.38 86 ARG A C 1
ATOM 680 O O . ARG A 1 86 ? -4.426 -7.914 8.742 1 93.38 86 ARG A O 1
ATOM 687 N N . GLN A 1 87 ? -6.484 -8.867 9.148 1 91.5 87 GLN A N 1
ATOM 688 C CA . GLN A 1 87 ? -6.129 -9.164 10.531 1 91.5 87 GLN A CA 1
ATOM 689 C C . GLN A 1 87 ? -6.582 -10.562 10.93 1 91.5 87 GLN A C 1
ATOM 691 O O . GLN A 1 87 ? -7.598 -11.055 10.438 1 91.5 87 GLN A O 1
ATOM 696 N N . TRP A 1 88 ? -5.734 -11.125 11.68 1 88.75 88 TRP A N 1
ATOM 697 C CA . TRP A 1 88 ? -6.102 -12.445 12.172 1 88.75 88 TRP A CA 1
ATOM 698 C C . TRP A 1 88 ? -5.559 -12.68 13.578 1 88.75 88 TRP A C 1
ATOM 700 O O . TRP A 1 88 ? -4.688 -11.945 14.039 1 88.75 88 TRP A O 1
ATOM 710 N N . GLN A 1 89 ? -6.207 -13.656 14.289 1 90 89 GLN A N 1
ATOM 711 C CA . GLN A 1 89 ? -5.77 -14 15.641 1 90 89 GLN A CA 1
ATOM 712 C C . GLN A 1 89 ? -4.734 -15.117 15.609 1 90 89 GLN A C 1
ATOM 714 O O . GLN A 1 89 ? -5 -16.203 15.086 1 90 89 GLN A O 1
ATOM 719 N N . ALA A 1 90 ? -3.631 -14.797 16.281 1 84.12 90 ALA A N 1
ATOM 720 C CA . ALA A 1 90 ? -2.596 -15.82 16.391 1 84.12 90 ALA A CA 1
ATOM 721 C C . ALA A 1 90 ? -2.959 -16.859 17.438 1 84.12 90 ALA A C 1
ATOM 723 O O . ALA A 1 90 ? -3.939 -16.688 18.172 1 84.12 90 ALA A O 1
ATOM 724 N N . GLU A 1 91 ? -2.246 -17.953 17.406 1 87.12 91 GLU A N 1
ATOM 725 C CA . GLU A 1 91 ? -2.496 -19.062 18.344 1 87.12 91 GLU A CA 1
ATOM 726 C C . GLU A 1 91 ? -2.447 -18.578 19.797 1 87.12 91 GLU A C 1
ATOM 728 O O . GLU A 1 91 ? -3.219 -19.031 20.641 1 87.12 91 GLU A O 1
ATOM 733 N N . ASP A 1 92 ? -1.63 -17.672 20.031 1 85.75 92 ASP A N 1
ATOM 734 C CA . ASP A 1 92 ? -1.448 -17.172 21.391 1 85.75 92 ASP A CA 1
ATOM 735 C C . ASP A 1 92 ? -2.506 -16.141 21.734 1 85.75 92 ASP A C 1
ATOM 737 O O . ASP A 1 92 ? -2.473 -15.547 22.828 1 85.75 92 ASP A O 1
ATOM 741 N N . GLY A 1 93 ? -3.391 -15.812 20.797 1 84.19 93 GLY A N 1
ATOM 742 C CA . GLY A 1 93 ? -4.5 -14.906 21.047 1 84.19 93 GLY A CA 1
ATOM 743 C C . GLY A 1 93 ? -4.207 -13.477 20.609 1 84.19 93 GLY A C 1
ATOM 744 O O . GLY A 1 93 ? -5.086 -12.617 20.672 1 84.19 93 GLY A O 1
ATOM 745 N N . THR A 1 94 ? -3.027 -13.344 20.219 1 83.31 94 THR A N 1
ATOM 746 C CA . THR A 1 94 ? -2.668 -11.984 19.828 1 83.31 94 THR A CA 1
ATOM 747 C C . THR A 1 94 ? -3.164 -11.672 18.422 1 83.31 94 THR A C 1
ATOM 749 O O . THR A 1 94 ? -3.15 -12.547 17.547 1 83.31 94 THR A O 1
ATOM 752 N N . THR A 1 95 ? -3.645 -10.453 18.234 1 86.56 95 THR A N 1
ATOM 753 C CA . THR A 1 95 ? -4.109 -10.023 16.922 1 86.56 95 THR A CA 1
ATOM 754 C C . THR A 1 95 ? -2.928 -9.664 16.016 1 86.56 95 THR A C 1
ATOM 756 O O . THR A 1 95 ? -2.053 -8.891 16.422 1 86.56 95 THR A O 1
ATOM 759 N N . LYS A 1 96 ? -2.924 -10.312 14.844 1 85.5 96 LYS A N 1
ATOM 760 C CA . LYS A 1 96 ? -1.874 -10.016 13.875 1 85.5 96 LYS A CA 1
ATOM 761 C C . LYS A 1 96 ? -2.438 -9.281 12.664 1 85.5 96 LYS A C 1
ATOM 763 O O . LYS A 1 96 ? -3.615 -9.43 12.328 1 85.5 96 LYS A O 1
ATOM 768 N N . TYR A 1 97 ? -1.559 -8.344 12.18 1 88.19 97 TYR A N 1
ATOM 769 C CA . TYR A 1 97 ? -1.952 -7.523 11.039 1 88.19 97 TYR A CA 1
ATOM 770 C C . TYR A 1 97 ? -1.015 -7.746 9.859 1 88.19 97 TYR A C 1
ATOM 772 O O . TYR A 1 97 ? 0.187 -7.953 10.039 1 88.19 97 TYR A O 1
ATOM 780 N N . THR A 1 98 ? -1.632 -7.789 8.711 1 93.06 98 THR A N 1
ATOM 781 C CA . THR A 1 98 ? -0.813 -7.824 7.504 1 93.06 98 THR A CA 1
ATOM 782 C C . THR A 1 98 ? -1.43 -6.965 6.402 1 93.06 98 THR A C 1
ATOM 784 O O . THR A 1 98 ? -2.641 -6.742 6.391 1 93.06 98 THR A O 1
ATOM 787 N N . THR A 1 99 ? -0.561 -6.395 5.586 1 96.88 99 THR A N 1
ATOM 788 C CA . THR A 1 99 ? -0.987 -5.648 4.41 1 96.88 99 THR A CA 1
ATOM 789 C C . THR A 1 99 ? -0.608 -6.387 3.129 1 96.88 99 THR A C 1
ATOM 791 O O . THR A 1 99 ? 0.535 -6.82 2.971 1 96.88 99 THR A O 1
ATOM 794 N N . GLU A 1 100 ? -1.555 -6.523 2.318 1 98.06 100 GLU A N 1
ATOM 795 C CA . GLU A 1 100 ? -1.298 -7.203 1.052 1 98.06 100 GLU A CA 1
ATOM 796 C C . GLU A 1 100 ? -1.704 -6.332 -0.135 1 98.06 100 GLU A C 1
ATOM 798 O O . GLU A 1 100 ? -2.506 -5.406 0.013 1 98.06 100 GLU A O 1
ATOM 803 N N . ILE A 1 101 ? -1.071 -6.668 -1.277 1 98.81 101 ILE A N 1
ATOM 804 C CA . ILE A 1 101 ? -1.5 -6.086 -2.547 1 98.81 101 ILE A CA 1
ATOM 805 C C . ILE A 1 101 ? -2.32 -7.109 -3.328 1 98.81 101 ILE A C 1
ATOM 807 O O . ILE A 1 101 ? -1.779 -8.102 -3.828 1 98.81 101 ILE A O 1
ATOM 811 N N . GLN A 1 102 ? -3.67 -6.867 -3.375 1 98.38 102 GLN A N 1
ATOM 812 C CA . GLN A 1 102 ? -4.543 -7.691 -4.199 1 98.38 102 GLN A CA 1
ATOM 813 C C . GLN A 1 102 ? -4.422 -7.32 -5.676 1 98.38 102 GLN A C 1
ATOM 815 O O . GLN A 1 102 ? -4.887 -6.258 -6.094 1 98.38 102 GLN A O 1
ATOM 820 N N . VAL A 1 103 ? -3.924 -8.227 -6.434 1 98.81 103 VAL A N 1
ATOM 821 C CA . VAL A 1 103 ? -3.574 -7.914 -7.816 1 98.81 103 VAL A CA 1
ATOM 822 C C . VAL A 1 103 ? -4.832 -7.898 -8.68 1 98.81 103 VAL A C 1
ATOM 824 O O . VAL A 1 103 ? -5.672 -8.797 -8.578 1 98.81 103 VAL A O 1
ATOM 827 N N . THR A 1 104 ? -4.918 -6.91 -9.531 1 98.06 104 THR A N 1
ATOM 828 C CA . THR A 1 104 ? -6.004 -6.832 -10.508 1 98.06 104 THR A CA 1
ATOM 829 C C . THR A 1 104 ? -5.473 -7.02 -11.922 1 98.06 104 THR A C 1
ATOM 831 O O . THR A 1 104 ? -6.195 -7.484 -12.805 1 98.06 104 THR A O 1
ATOM 834 N N . GLU A 1 105 ? -4.246 -6.59 -12.156 1 98.44 105 GLU A N 1
ATOM 835 C CA . GLU A 1 105 ? -3.566 -6.719 -13.445 1 98.44 105 GLU A CA 1
ATOM 836 C C . GLU A 1 105 ? -2.07 -6.949 -13.258 1 98.44 105 GLU A C 1
ATOM 838 O O . GLU A 1 105 ? -1.493 -6.535 -12.25 1 98.44 105 GLU A O 1
ATOM 843 N N . PHE A 1 106 ? -1.497 -7.637 -14.289 1 98.56 106 PHE A N 1
ATOM 844 C CA . PHE A 1 106 ? -0.049 -7.809 -14.25 1 98.56 106 PHE A CA 1
ATOM 845 C C . PHE A 1 106 ? 0.508 -8.031 -15.648 1 98.56 106 PHE A C 1
ATOM 847 O O . PHE A 1 106 ? -0.234 -8.391 -16.562 1 98.56 106 PHE A O 1
ATOM 854 N N . THR A 1 107 ? 1.771 -7.754 -15.773 1 98.38 107 THR A N 1
ATOM 855 C CA . THR A 1 107 ? 2.545 -8.023 -16.984 1 98.38 107 THR A CA 1
ATOM 856 C C . THR A 1 107 ? 3.928 -8.562 -16.625 1 98.38 107 THR A C 1
ATOM 858 O O . THR A 1 107 ? 4.645 -7.965 -15.828 1 98.38 107 THR A O 1
ATOM 861 N N . PHE A 1 108 ? 4.273 -9.656 -17.234 1 97.31 108 PHE A N 1
ATOM 862 C CA . PHE A 1 108 ? 5.609 -10.203 -17.031 1 97.31 108 PHE A CA 1
ATOM 863 C C . PHE A 1 108 ? 6.652 -9.383 -17.781 1 97.31 108 PHE A C 1
ATOM 865 O O . PHE A 1 108 ? 6.5 -9.109 -18.969 1 97.31 108 PHE A O 1
ATOM 872 N N . LEU A 1 109 ? 7.746 -8.859 -17.281 1 95.12 109 LEU A N 1
ATOM 873 C CA . LEU A 1 109 ? 8.703 -7.992 -17.953 1 95.12 109 LEU A CA 1
ATOM 874 C C . LEU A 1 109 ? 9.984 -8.75 -18.281 1 95.12 109 LEU A C 1
ATOM 876 O O . LEU A 1 109 ? 10.648 -8.453 -19.281 1 95.12 109 LEU A O 1
ATOM 880 N N . ASN A 1 110 ? 10.773 -9.43 -17.484 1 74.19 110 ASN A N 1
ATOM 881 C CA . ASN A 1 110 ? 11.906 -10.281 -17.844 1 74.19 110 ASN A CA 1
ATOM 882 C C . ASN A 1 110 ? 11.688 -11.727 -17.391 1 74.19 110 ASN A C 1
ATOM 884 O O . ASN A 1 110 ? 11.578 -11.992 -16.188 1 74.19 110 ASN A O 1
ATOM 888 N N . THR A 1 111 ? 11.023 -12.344 -18.312 1 62 111 THR A N 1
ATOM 889 C CA . THR A 1 111 ? 10.953 -13.742 -17.891 1 62 111 THR A CA 1
ATOM 890 C C . THR A 1 111 ? 12.125 -14.531 -18.438 1 62 111 THR A C 1
ATOM 892 O O . THR A 1 111 ? 12.719 -14.156 -19.453 1 62 111 THR A O 1
ATOM 895 N N . LYS A 1 112 ? 12.875 -15.125 -17.625 1 55.19 112 LYS A N 1
ATOM 896 C CA . LYS A 1 112 ? 13.945 -15.969 -18.141 1 55.19 112 LYS A CA 1
ATOM 897 C C . LYS A 1 112 ? 13.633 -16.438 -19.547 1 55.19 112 LYS A C 1
ATOM 899 O O . LYS A 1 112 ? 14.547 -16.625 -20.359 1 55.19 112 LYS A O 1
ATOM 904 N N . LYS A 1 113 ? 12.492 -16.672 -19.875 1 51.56 113 LYS A N 1
ATOM 905 C CA . LYS A 1 113 ? 12.336 -17.219 -21.219 1 51.56 113 LYS A CA 1
ATOM 906 C C . LYS A 1 113 ? 12.617 -16.172 -22.297 1 51.56 113 LYS A C 1
ATOM 908 O O . LYS A 1 113 ? 12.969 -16.5 -23.422 1 51.56 113 LYS A O 1
ATOM 913 N N . ASP A 1 114 ? 12.469 -14.992 -21.922 1 50.97 114 ASP A N 1
ATOM 914 C CA . ASP A 1 114 ? 12.695 -13.969 -22.938 1 50.97 114 ASP A CA 1
ATOM 915 C C . ASP A 1 114 ? 14.188 -13.719 -23.141 1 50.97 114 ASP A C 1
ATOM 917 O O . ASP A 1 114 ? 14.586 -13.086 -24.125 1 50.97 114 ASP A O 1
ATOM 921 N N . THR A 1 115 ? 15 -13.984 -22.156 1 48 115 THR A N 1
ATOM 922 C CA . THR A 1 115 ? 16.422 -13.742 -22.406 1 48 115 THR A CA 1
ATOM 923 C C . THR A 1 115 ? 16.922 -14.625 -23.547 1 48 115 THR A C 1
ATOM 925 O O . THR A 1 115 ? 17.938 -14.32 -24.172 1 48 115 THR A O 1
ATOM 928 N N . GLU A 1 116 ? 16.297 -15.766 -23.734 1 44.25 116 GLU A N 1
ATOM 929 C CA . GLU A 1 116 ? 16.922 -16.609 -24.75 1 44.25 116 GLU A CA 1
ATOM 930 C C . GLU A 1 116 ? 16.719 -16.031 -26.156 1 44.25 116 GLU A C 1
ATOM 932 O O . GLU A 1 116 ? 17.469 -16.375 -27.078 1 44.25 116 GLU A O 1
ATOM 937 N N . LEU A 1 117 ? 15.703 -15.273 -26.297 1 43.81 117 LEU A N 1
ATOM 938 C CA . LEU A 1 117 ? 15.5 -14.836 -27.672 1 43.81 117 LEU A CA 1
ATOM 939 C C . LEU A 1 117 ? 16.484 -13.734 -28.031 1 43.81 117 LEU A C 1
ATOM 941 O O . LEU A 1 117 ? 16.719 -13.461 -29.219 1 43.81 117 LEU A O 1
ATOM 945 N N . SER A 1 118 ? 16.812 -12.938 -27.047 1 44.66 118 SER A N 1
ATOM 946 C CA . SER A 1 118 ? 17.672 -11.844 -27.484 1 44.66 118 SER A CA 1
ATOM 947 C C . SER A 1 118 ? 19.078 -12.336 -27.781 1 44.66 118 SER A C 1
ATOM 949 O O . SER A 1 118 ? 19.938 -11.562 -28.234 1 44.66 118 SER A O 1
ATOM 951 N N . LYS A 1 119 ? 19.484 -13.484 -27.281 1 43.78 119 LYS A N 1
ATOM 952 C CA . LYS A 1 119 ? 20.828 -13.945 -27.609 1 43.78 119 LYS A CA 1
ATOM 953 C C . LYS A 1 119 ? 20.875 -14.555 -29.016 1 43.78 119 LYS A C 1
ATOM 955 O O . LYS A 1 119 ? 21.172 -15.742 -29.172 1 43.78 119 LYS A O 1
ATOM 960 N N . ALA A 1 120 ? 19.875 -14.352 -29.797 1 41.03 120 ALA A N 1
ATOM 961 C CA . ALA A 1 120 ? 20.156 -14.875 -31.125 1 41.03 120 ALA A CA 1
ATOM 962 C C . ALA A 1 120 ? 21.406 -14.227 -31.719 1 41.03 120 ALA A C 1
ATOM 964 O O . ALA A 1 120 ? 21.562 -13.008 -31.641 1 41.03 120 ALA A O 1
ATOM 965 N N . PRO A 1 121 ? 22.5 -14.906 -31.75 1 42.94 121 PRO A N 1
ATOM 966 C CA . PRO A 1 121 ? 23.75 -14.469 -32.375 1 42.94 121 PRO A CA 1
ATOM 967 C C . PRO A 1 121 ? 23.516 -13.703 -33.688 1 42.94 121 PRO A C 1
ATOM 969 O O . PRO A 1 121 ? 22.812 -14.188 -34.562 1 42.94 121 PRO A O 1
ATOM 972 N N . SER A 1 122 ? 23.203 -12.414 -33.594 1 44.12 122 SER A N 1
ATOM 973 C CA . SER A 1 122 ? 23.297 -11.602 -34.812 1 44.12 122 SER A CA 1
ATOM 974 C C . SER A 1 122 ? 24.594 -11.898 -35.562 1 44.12 122 SER A C 1
ATOM 976 O O . SER A 1 122 ? 25.656 -11.375 -35.219 1 44.12 122 SER A O 1
ATOM 978 N N . ASN A 1 123 ? 25 -13.102 -35.625 1 42.38 123 ASN A N 1
ATOM 979 C CA . ASN A 1 123 ? 26.094 -13.258 -36.594 1 42.38 123 ASN A CA 1
ATOM 980 C C . ASN A 1 123 ? 25.766 -12.672 -37.938 1 42.38 123 ASN A C 1
ATOM 982 O O . ASN A 1 123 ? 24.875 -13.172 -38.625 1 42.38 123 ASN A O 1
ATOM 986 N N . PRO A 1 124 ? 25.844 -11.398 -38.094 1 43.66 124 PRO A N 1
ATOM 987 C CA . PRO A 1 124 ? 25.734 -10.867 -39.438 1 43.66 124 PRO A CA 1
ATOM 988 C C . PRO A 1 124 ? 26.609 -11.641 -40.438 1 43.66 124 PRO A C 1
ATOM 990 O O . PRO A 1 124 ? 27.766 -11.93 -40.156 1 43.66 124 PRO A O 1
ATOM 993 N N . PRO A 1 125 ? 26.016 -12.594 -41.156 1 40.97 125 PRO A N 1
ATOM 994 C CA . PRO A 1 125 ? 26.828 -13.234 -42.188 1 40.97 125 PRO A CA 1
ATOM 995 C C . PRO A 1 125 ? 27.625 -12.227 -43 1 40.97 125 PRO A C 1
ATOM 997 O O . PRO A 1 125 ? 27.062 -11.266 -43.531 1 40.97 125 PRO A O 1
ATOM 1000 N N . SER A 1 126 ? 28.656 -11.68 -42.438 1 43.25 126 SER A N 1
ATOM 1001 C CA . SER A 1 126 ? 29.562 -10.867 -43.219 1 43.25 126 SER A CA 1
ATOM 1002 C C . SER A 1 126 ? 29.906 -11.555 -44.531 1 43.25 126 SER A C 1
ATOM 1004 O O . SER A 1 126 ? 30.562 -12.602 -44.562 1 43.25 126 SER A O 1
ATOM 1006 N N . ASN A 1 127 ? 28.90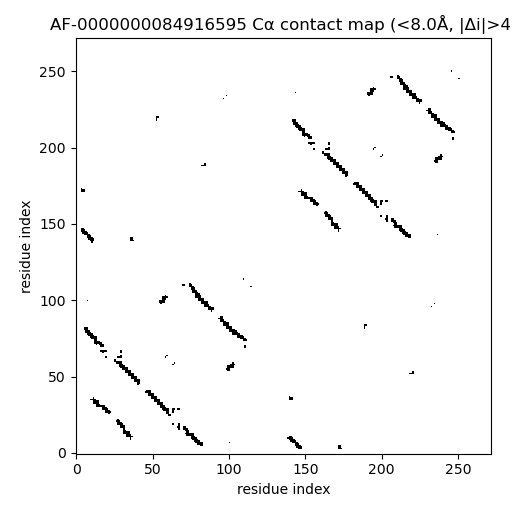6 -11.727 -45.438 1 40.59 127 ASN A N 1
ATOM 1007 C CA . ASN A 1 127 ? 29.25 -12.133 -46.781 1 40.59 127 ASN A CA 1
ATOM 1008 C C . ASN A 1 127 ? 30.359 -11.258 -47.375 1 40.59 127 ASN A C 1
ATOM 1010 O O . ASN A 1 127 ? 30.125 -10.094 -47.688 1 40.59 127 ASN A O 1
ATOM 1014 N N . ASP A 1 128 ? 31.5 -11.195 -46.781 1 40.66 128 ASP A N 1
ATOM 1015 C CA . ASP A 1 128 ? 32.656 -10.602 -47.406 1 40.66 128 ASP A CA 1
ATOM 1016 C C . ASP A 1 128 ? 32.906 -11.242 -48.781 1 40.66 128 ASP A C 1
ATOM 1018 O O . ASP A 1 128 ? 33.375 -12.383 -48.844 1 40.66 128 ASP A O 1
ATOM 1022 N N . VAL A 1 129 ? 31.891 -11.133 -49.719 1 39.06 129 VAL A N 1
ATOM 1023 C CA . VAL A 1 129 ? 32.25 -11.508 -51.094 1 39.06 129 VAL A CA 1
ATOM 1024 C C . VAL A 1 129 ? 33.469 -10.734 -51.562 1 39.06 129 VAL A C 1
ATOM 1026 O O . VAL A 1 129 ? 33.469 -9.5 -51.531 1 39.06 129 VAL A O 1
ATOM 1029 N N . ASN A 1 130 ? 34.594 -11.148 -51.188 1 40.25 130 ASN A N 1
ATOM 1030 C CA . ASN A 1 130 ? 35.875 -10.711 -51.75 1 40.25 130 ASN A CA 1
ATOM 1031 C C . ASN A 1 130 ? 35.844 -10.75 -53.25 1 40.25 130 ASN A C 1
ATOM 1033 O O . ASN A 1 130 ? 35.75 -11.828 -53.844 1 40.25 130 ASN A O 1
ATOM 1037 N N . PHE A 1 131 ? 35.188 -9.758 -54 1 40.59 131 PHE A N 1
ATOM 1038 C CA . PHE A 1 131 ? 35.375 -9.547 -55.406 1 40.59 131 PHE A CA 1
ATOM 1039 C C . PHE A 1 131 ? 36.844 -9.508 -55.781 1 40.59 131 PHE A C 1
ATOM 1041 O O . PHE A 1 131 ? 37.531 -8.523 -55.531 1 40.59 131 PHE A O 1
ATOM 1048 N N . GLU A 1 132 ? 37.562 -10.586 -55.406 1 35.38 132 GLU A N 1
ATOM 1049 C CA . GLU A 1 132 ? 38.969 -10.688 -55.875 1 35.38 132 GLU A CA 1
ATOM 1050 C C . GLU A 1 132 ? 39.094 -10.25 -57.312 1 35.38 132 GLU A C 1
ATOM 1052 O O . GLU A 1 132 ? 38.094 -10.102 -58.031 1 35.38 132 GLU A O 1
ATOM 1057 N N . ASP A 1 133 ? 40 -11.047 -58.031 1 37.88 133 ASP A N 1
ATOM 1058 C CA . ASP A 1 133 ? 41.219 -10.922 -58.812 1 37.88 133 ASP A CA 1
ATOM 1059 C C . ASP A 1 133 ? 40.938 -10.867 -60.312 1 37.88 133 ASP A C 1
ATOM 1061 O O . ASP A 1 133 ? 41.844 -11.031 -61.125 1 37.88 133 ASP A O 1
ATOM 1065 N N . LEU A 1 134 ? 39.625 -11.016 -60.719 1 37.03 134 LEU A N 1
ATOM 1066 C CA . LEU A 1 134 ? 39.812 -11.383 -62.125 1 37.03 134 LEU A CA 1
ATOM 1067 C C . LEU A 1 134 ? 40.531 -10.273 -62.875 1 37.03 134 LEU A C 1
ATOM 1069 O O . LEU A 1 134 ? 40.031 -9.172 -63.031 1 37.03 134 LEU A O 1
ATOM 1073 N N . GLY A 1 135 ? 41.781 -10.164 -62.594 1 36.31 135 GLY A N 1
ATOM 1074 C CA . GLY A 1 135 ? 42.812 -9.516 -63.375 1 36.31 135 GLY A CA 1
ATOM 1075 C C . GLY A 1 135 ? 42.719 -9.859 -64.875 1 36.31 135 GLY A C 1
ATOM 1076 O O . GLY A 1 135 ? 42.875 -11.023 -65.25 1 36.31 135 GLY A O 1
ATOM 1077 N N . SER A 1 136 ? 41.688 -9.375 -65.688 1 27.5 136 SER A N 1
ATOM 1078 C CA . SER A 1 136 ? 42.312 -9.062 -66.938 1 27.5 136 SER A CA 1
ATOM 1079 C C . SER A 1 136 ? 43.344 -7.926 -66.812 1 27.5 136 SER A C 1
ATOM 1081 O O . SER A 1 136 ? 43.156 -7.027 -66 1 27.5 136 SER A O 1
ATOM 1083 N N . MET B 1 1 ? 21.047 0.505 -13.234 1 40.91 1 MET B N 1
ATOM 1084 C CA . MET B 1 1 ? 20.266 0.399 -12 1 40.91 1 MET B CA 1
ATOM 1085 C C . MET B 1 1 ? 18.891 -0.202 -12.266 1 40.91 1 MET B C 1
ATOM 1087 O O . MET B 1 1 ? 18.094 0.377 -13 1 40.91 1 MET B O 1
ATOM 1091 N N . ASN B 1 2 ? 18.656 -1.466 -12.344 1 57.56 2 ASN B N 1
ATOM 1092 C CA . ASN B 1 2 ? 17.5 -2.102 -12.945 1 57.56 2 ASN B CA 1
ATOM 1093 C C . ASN B 1 2 ? 16.203 -1.687 -12.242 1 57.56 2 ASN B C 1
ATOM 1095 O O . ASN B 1 2 ? 16.078 -1.862 -11.023 1 57.56 2 ASN B O 1
ATOM 1099 N N . GLY B 1 3 ? 15.406 -0.542 -12.758 1 83.94 3 GLY B N 1
ATOM 1100 C CA . GLY B 1 3 ? 14.422 0.452 -12.367 1 83.94 3 GLY B CA 1
ATOM 1101 C C . GLY B 1 3 ? 13.148 -0.158 -11.812 1 83.94 3 GLY B C 1
ATOM 1102 O O . GLY B 1 3 ? 12.453 -0.898 -12.516 1 83.94 3 GLY B O 1
ATOM 1103 N N . THR B 1 4 ? 12.922 -0.37 -10.398 1 96.56 4 THR B N 1
ATOM 1104 C CA . THR B 1 4 ? 11.672 -0.781 -9.781 1 96.56 4 THR B CA 1
ATOM 1105 C C . THR B 1 4 ? 10.758 0.421 -9.555 1 96.56 4 THR B C 1
ATOM 1107 O O . THR B 1 4 ? 11.156 1.562 -9.805 1 96.56 4 THR B O 1
ATOM 1110 N N . LEU B 1 5 ? 9.477 0.048 -9.336 1 97.75 5 LEU B N 1
ATOM 1111 C CA . LEU B 1 5 ? 8.469 1.076 -9.094 1 97.75 5 LEU B CA 1
ATOM 1112 C C . LEU B 1 5 ? 7.609 0.721 -7.883 1 97.75 5 LEU B C 1
ATOM 1114 O O . LEU B 1 5 ? 7.191 -0.429 -7.73 1 97.75 5 LEU B O 1
ATOM 1118 N N . ASN B 1 6 ? 7.457 1.615 -7.008 1 98.62 6 ASN B N 1
ATOM 1119 C CA . ASN B 1 6 ? 6.582 1.595 -5.84 1 98.62 6 ASN B CA 1
ATOM 1120 C C . ASN B 1 6 ? 5.699 2.838 -5.781 1 98.62 6 ASN B C 1
ATOM 1122 O O . ASN B 1 6 ? 6.133 3.887 -5.297 1 98.62 6 ASN B O 1
ATOM 1126 N N . LYS B 1 7 ? 4.488 2.695 -6.289 1 98.75 7 LYS B N 1
ATOM 1127 C CA . LYS B 1 7 ? 3.613 3.857 -6.414 1 98.75 7 LYS B CA 1
ATOM 1128 C C . LYS B 1 7 ? 2.205 3.539 -5.918 1 98.75 7 LYS B C 1
ATOM 1130 O O . LYS B 1 7 ? 1.637 2.504 -6.27 1 98.75 7 LYS B O 1
ATOM 1135 N N . VAL B 1 8 ? 1.659 4.438 -5.098 1 98.94 8 VAL B N 1
ATOM 1136 C CA . VAL B 1 8 ? 0.298 4.328 -4.582 1 98.94 8 VAL B CA 1
ATOM 1137 C C . VAL B 1 8 ? -0.5 5.574 -4.969 1 98.94 8 VAL B C 1
ATOM 1139 O O . VAL B 1 8 ? 0.007 6.695 -4.887 1 98.94 8 VAL B O 1
ATOM 1142 N N . ILE B 1 9 ? -1.701 5.383 -5.359 1 98.88 9 ILE B N 1
ATOM 1143 C CA . ILE B 1 9 ? -2.645 6.457 -5.645 1 98.88 9 ILE B CA 1
ATOM 1144 C C . ILE B 1 9 ? -3.936 6.234 -4.859 1 98.88 9 ILE B C 1
ATOM 1146 O O . ILE B 1 9 ? -4.613 5.223 -5.043 1 98.88 9 ILE B O 1
ATOM 1150 N N . LEU B 1 10 ? -4.297 7.254 -4.074 1 98.88 10 LEU B N 1
ATOM 1151 C CA . LEU B 1 10 ? -5.492 7.145 -3.244 1 98.88 10 LEU B CA 1
ATOM 1152 C C . LEU B 1 10 ? -6.371 8.383 -3.396 1 98.88 10 LEU B C 1
ATOM 1154 O O . LEU B 1 10 ? -5.867 9.492 -3.568 1 98.88 10 LEU B O 1
ATOM 1158 N N . ILE B 1 11 ? -7.586 8.125 -3.355 1 98.56 11 ILE B N 1
ATOM 1159 C CA . ILE B 1 11 ? -8.594 9.141 -3.061 1 98.56 11 ILE B CA 1
ATOM 1160 C C . ILE B 1 11 ? -9.477 8.664 -1.911 1 98.56 11 ILE B C 1
ATOM 1162 O O . ILE B 1 11 ? -10.078 7.59 -1.984 1 98.56 11 ILE B O 1
ATOM 1166 N N . GLY B 1 12 ? -9.531 9.414 -0.896 1 98.5 12 GLY B N 1
ATOM 1167 C CA . GLY B 1 12 ? -10.312 8.984 0.251 1 98.5 12 GLY B CA 1
ATOM 1168 C C . GLY B 1 12 ? -10.633 10.109 1.214 1 98.5 12 GLY B C 1
ATOM 1169 O O . GLY B 1 12 ? -10.367 11.281 0.921 1 98.5 12 GLY B O 1
ATOM 1170 N N . HIS B 1 13 ? -11.25 9.773 2.322 1 97.94 13 HIS B N 1
ATOM 1171 C CA . HIS B 1 13 ? -11.656 10.727 3.35 1 97.94 13 HIS B CA 1
ATOM 1172 C C . HIS B 1 13 ? -10.828 10.555 4.617 1 97.94 13 HIS B C 1
ATOM 1174 O O . HIS B 1 13 ? -10.602 9.43 5.066 1 97.94 13 HIS B O 1
ATOM 1180 N N . LEU B 1 14 ? -10.508 11.711 5.164 1 98.44 14 LEU B N 1
ATOM 1181 C CA . LEU B 1 14 ? -9.781 11.656 6.426 1 98.44 14 LEU B CA 1
ATOM 1182 C C . LEU B 1 14 ? -10.641 11.047 7.527 1 98.44 14 LEU B C 1
ATOM 1184 O O . LEU B 1 14 ? -11.781 11.461 7.73 1 98.44 14 LEU B O 1
ATOM 1188 N N . GLY B 1 15 ? -10.094 10.117 8.195 1 98.62 15 GLY B N 1
ATOM 1189 C CA . GLY B 1 15 ? -10.797 9.508 9.312 1 98.62 15 GLY B CA 1
ATOM 1190 C C . GLY B 1 15 ? -10.609 10.242 10.625 1 98.62 15 GLY B C 1
ATOM 1191 O O . GLY B 1 15 ? -11.336 10.008 11.586 1 98.62 15 GLY B O 1
ATOM 1192 N N . ASP B 1 16 ? -9.617 11.086 10.703 1 98.75 16 ASP B N 1
ATOM 1193 C CA . ASP B 1 16 ? -9.281 11.883 11.875 1 98.75 16 ASP B CA 1
ATOM 1194 C C . ASP B 1 16 ? -8.492 13.125 11.477 1 98.75 16 ASP B C 1
ATOM 1196 O O . ASP B 1 16 ? -8.109 13.289 10.32 1 98.75 16 ASP B O 1
ATOM 1200 N N . GLU B 1 17 ? -8.289 13.945 12.438 1 98.56 17 GLU B N 1
ATOM 1201 C CA . GLU B 1 17 ? -7.445 15.125 12.227 1 98.56 17 GLU B CA 1
ATOM 1202 C C . GLU B 1 17 ? -5.992 14.727 11.984 1 98.56 17 GLU B C 1
ATOM 1204 O O . GLU B 1 17 ? -5.57 13.633 12.367 1 98.56 17 GLU B O 1
ATOM 1209 N N . VAL B 1 18 ? -5.344 15.664 11.359 1 98.81 18 VAL B N 1
ATOM 1210 C CA . VAL B 1 18 ? -3.916 15.438 11.148 1 98.81 18 VAL B CA 1
ATOM 1211 C C . VAL B 1 18 ? -3.172 15.562 12.477 1 98.81 18 VAL B C 1
ATOM 1213 O O . VAL B 1 18 ? -3.307 16.562 13.18 1 98.81 18 VAL B O 1
ATOM 1216 N N . LYS B 1 19 ? -2.447 14.586 12.805 1 98.81 19 LYS B N 1
ATOM 1217 C CA . LYS B 1 19 ? -1.612 14.617 14 1 98.81 19 LYS B CA 1
ATOM 1218 C C . LYS B 1 19 ? -0.164 14.953 13.656 1 98.81 19 LYS B C 1
ATOM 1220 O O . LYS B 1 19 ? 0.49 14.211 12.914 1 98.81 19 LYS B O 1
ATOM 1225 N N . MET B 1 20 ? 0.328 16 14.312 1 98.62 20 MET B N 1
ATOM 1226 C CA . MET B 1 20 ? 1.663 16.484 13.977 1 98.62 20 MET B CA 1
ATOM 1227 C C . MET B 1 20 ? 2.689 16 14.992 1 98.62 20 MET B C 1
ATOM 1229 O O . MET B 1 20 ? 2.396 15.914 16.188 1 98.62 20 MET B O 1
ATOM 1233 N N . HIS B 1 21 ? 3.799 15.656 14.5 1 98.56 21 HIS B N 1
ATOM 1234 C CA . HIS B 1 21 ? 4.98 15.406 15.32 1 98.56 21 HIS B CA 1
ATOM 1235 C C . HIS B 1 21 ? 6.172 16.219 14.828 1 98.56 21 HIS B C 1
ATOM 1237 O O . HIS B 1 21 ? 6.609 16.062 13.68 1 98.56 21 HIS B O 1
ATOM 1243 N N . TYR B 1 22 ? 6.742 17.016 15.719 1 97.94 22 TYR B N 1
ATOM 1244 C CA . TYR B 1 22 ? 7.875 17.859 15.367 1 97.94 22 TYR B CA 1
ATOM 1245 C C . TYR B 1 22 ? 9.172 17.297 15.93 1 97.94 22 TYR B C 1
ATOM 1247 O O . TYR B 1 22 ? 9.266 17 17.125 1 97.94 22 TYR B O 1
ATOM 1255 N N . PHE B 1 23 ? 10.094 17.062 15.039 1 97 23 PHE B N 1
ATOM 1256 C CA . PHE B 1 23 ? 11.43 16.656 15.461 1 97 23 PHE B CA 1
ATOM 1257 C C . PHE B 1 23 ? 12.289 17.875 15.781 1 97 23 PHE B C 1
ATOM 1259 O O . PHE B 1 23 ? 13.125 17.844 16.688 1 97 23 PHE B O 1
ATOM 1266 N N . ASP B 1 24 ? 12.164 18.953 15.008 1 95.62 24 ASP B N 1
ATOM 1267 C CA . ASP B 1 24 ? 12.695 20.297 15.219 1 95.62 24 ASP B CA 1
ATOM 1268 C C . ASP B 1 24 ? 11.812 21.344 14.547 1 95.62 24 ASP B C 1
ATOM 1270 O O . ASP B 1 24 ? 10.656 21.078 14.227 1 95.62 24 ASP B O 1
ATOM 1274 N N . ALA B 1 25 ? 12.367 22.5 14.445 1 92.69 25 ALA B N 1
ATOM 1275 C CA . ALA B 1 25 ? 11.531 23.625 14 1 92.69 25 ALA B CA 1
ATOM 1276 C C . ALA B 1 25 ? 11.078 23.422 12.555 1 92.69 25 ALA B C 1
ATOM 1278 O O . ALA B 1 25 ? 9.992 23.859 12.18 1 92.69 25 ALA B O 1
ATOM 1279 N N . THR B 1 26 ? 11.789 22.766 11.68 1 93.56 26 THR B N 1
ATOM 1280 C CA . THR B 1 26 ? 11.484 22.672 10.258 1 93.56 26 THR B CA 1
ATOM 1281 C C . THR B 1 26 ? 11.172 21.234 9.859 1 93.56 26 THR B C 1
ATOM 1283 O O . THR B 1 26 ? 10.531 21 8.828 1 93.56 26 THR B O 1
ATOM 1286 N N . ASN B 1 27 ? 11.633 20.328 10.672 1 96.5 27 ASN B N 1
ATOM 1287 C CA . ASN B 1 27 ? 11.461 18.906 10.414 1 96.5 27 ASN B CA 1
ATOM 1288 C C . ASN B 1 27 ? 10.305 18.328 11.211 1 96.5 27 ASN B C 1
ATOM 1290 O O . ASN B 1 27 ? 10.359 18.266 12.438 1 96.5 27 ASN B O 1
ATOM 1294 N N . CYS B 1 28 ? 9.258 17.938 10.5 1 98.44 28 CYS B N 1
ATOM 1295 C CA . CYS B 1 28 ? 8.086 17.375 11.172 1 98.44 28 CYS B CA 1
ATOM 1296 C C . CYS B 1 28 ? 7.371 16.375 10.289 1 98.44 28 CYS B C 1
ATOM 1298 O O . CYS B 1 28 ? 7.668 16.266 9.094 1 98.44 28 CYS B O 1
ATOM 1300 N N . ILE B 1 29 ? 6.477 15.625 10.883 1 98.44 29 ILE B N 1
ATOM 1301 C CA . ILE B 1 29 ? 5.613 14.711 10.141 1 98.44 29 ILE B CA 1
ATOM 1302 C C . ILE B 1 29 ? 4.164 14.898 10.586 1 98.44 29 ILE B C 1
ATOM 1304 O O . ILE B 1 29 ? 3.898 15.273 11.727 1 98.44 29 ILE B O 1
ATOM 1308 N N . GLY B 1 30 ? 3.248 14.766 9.656 1 98.81 30 GLY B N 1
ATOM 1309 C CA . GLY B 1 30 ? 1.818 14.625 9.898 1 98.81 30 GLY B CA 1
ATOM 1310 C C . GLY B 1 30 ? 1.287 13.242 9.57 1 98.81 30 GLY B C 1
ATOM 1311 O O . GLY B 1 30 ? 1.692 12.633 8.578 1 98.81 30 GLY B O 1
ATOM 1312 N N . ARG B 1 31 ? 0.423 12.781 10.445 1 98.88 31 ARG B N 1
ATOM 1313 C CA . ARG B 1 31 ? -0.185 11.469 10.227 1 98.88 31 ARG B CA 1
ATOM 1314 C C . ARG B 1 31 ? -1.706 11.555 10.297 1 98.88 31 ARG B C 1
ATOM 1316 O O . ARG B 1 31 ? -2.254 12.305 11.109 1 98.88 31 ARG B O 1
ATOM 1323 N N . PHE B 1 32 ? -2.348 10.758 9.516 1 98.81 32 PHE B N 1
ATOM 1324 C CA . PHE B 1 32 ? -3.797 10.633 9.609 1 98.81 32 PHE B CA 1
ATOM 1325 C C . PHE B 1 32 ? -4.285 9.391 8.875 1 98.81 32 PHE B C 1
ATOM 1327 O O . PHE B 1 32 ? -3.68 8.969 7.887 1 98.81 32 PHE B O 1
ATOM 1334 N N . PRO B 1 33 ? -5.32 8.797 9.359 1 98.81 33 PRO B N 1
ATOM 1335 C CA . PRO B 1 33 ? -5.941 7.688 8.633 1 98.81 33 PRO B CA 1
ATOM 1336 C C . PRO B 1 33 ? -6.812 8.164 7.469 1 98.81 33 PRO B C 1
ATOM 1338 O O . PRO B 1 33 ? -7.516 9.172 7.59 1 98.81 33 PRO B O 1
ATOM 1341 N N . LEU B 1 34 ? -6.75 7.469 6.391 1 98.81 34 LEU B N 1
ATOM 1342 C CA . LEU B 1 34 ? -7.547 7.758 5.203 1 98.81 34 LEU B CA 1
ATOM 1343 C C . LEU B 1 34 ? -8.422 6.566 4.836 1 98.81 34 LEU B C 1
ATOM 1345 O O . LEU B 1 34 ? -7.93 5.445 4.699 1 98.81 34 LEU B O 1
ATOM 1349 N N . ALA B 1 35 ? -9.656 6.836 4.672 1 98.5 35 ALA B N 1
ATOM 1350 C CA . ALA B 1 35 ? -10.602 5.773 4.328 1 98.5 35 ALA B CA 1
ATOM 1351 C C . ALA B 1 35 ? -10.828 5.711 2.818 1 98.5 35 ALA B C 1
ATOM 1353 O O . ALA B 1 35 ? -11.094 6.73 2.182 1 98.5 35 ALA B O 1
ATOM 1354 N N . THR B 1 36 ? -10.734 4.562 2.242 1 98.19 36 THR B N 1
ATOM 1355 C CA . THR B 1 36 ? -11.203 4.266 0.891 1 98.19 36 THR B CA 1
ATOM 1356 C C . THR B 1 36 ? -12.219 3.129 0.906 1 98.19 36 THR B C 1
ATOM 1358 O O . THR B 1 36 ? -12.164 2.248 1.769 1 98.19 36 THR B O 1
ATOM 1361 N N . ASN B 1 37 ? -13.109 3.199 -0.056 1 95.81 37 ASN B N 1
ATOM 1362 C CA . ASN B 1 37 ? -14.156 2.188 -0.103 1 95.81 37 ASN B CA 1
ATOM 1363 C C . ASN B 1 37 ? -14.164 1.445 -1.436 1 95.81 37 ASN B C 1
ATOM 1365 O O . ASN B 1 37 ? -13.875 2.033 -2.479 1 95.81 37 ASN B O 1
ATOM 1369 N N . GLU B 1 38 ? -14.367 0.207 -1.309 1 91.75 38 GLU B N 1
ATOM 1370 C CA . GLU B 1 38 ? -14.594 -0.627 -2.486 1 91.75 38 GLU B CA 1
ATOM 1371 C C . GLU B 1 38 ? -15.953 -1.312 -2.424 1 91.75 38 GLU B C 1
ATOM 1373 O O . GLU B 1 38 ? -16.359 -1.798 -1.367 1 91.75 38 GLU B O 1
ATOM 1378 N N . VAL B 1 39 ? -16.641 -1.199 -3.582 1 88.56 39 VAL B N 1
ATOM 1379 C CA . VAL B 1 39 ? -17.953 -1.837 -3.66 1 88.56 39 VAL B CA 1
ATOM 1380 C C . VAL B 1 39 ? -17.875 -3.066 -4.562 1 88.56 39 VAL B C 1
ATOM 1382 O O . VAL B 1 39 ? -17.344 -2.994 -5.676 1 88.56 39 VAL B O 1
ATOM 1385 N N . TYR B 1 40 ? -18.312 -4.125 -3.982 1 83.44 40 TYR B N 1
ATOM 1386 C CA . TYR B 1 40 ? -18.359 -5.328 -4.809 1 83.44 40 TYR B CA 1
ATOM 1387 C C . TYR B 1 40 ? -19.594 -6.16 -4.492 1 83.44 40 TYR B C 1
ATOM 1389 O O . TYR B 1 40 ? -20.219 -5.973 -3.449 1 83.44 40 TYR B O 1
ATOM 1397 N N . ILE B 1 41 ? -20.016 -6.973 -5.461 1 84.5 41 ILE B N 1
ATOM 1398 C CA . ILE B 1 41 ? -21.203 -7.824 -5.32 1 84.5 41 ILE B CA 1
ATOM 1399 C C . ILE B 1 41 ? -20.781 -9.195 -4.789 1 84.5 41 ILE B C 1
ATOM 1401 O O . ILE B 1 41 ? -19.875 -9.836 -5.336 1 84.5 41 ILE B O 1
ATOM 1405 N N . ASN B 1 42 ? -21.391 -9.523 -3.693 1 81 42 ASN B N 1
ATOM 1406 C CA . ASN B 1 42 ? -21.219 -10.875 -3.178 1 81 42 ASN B CA 1
ATOM 1407 C C . ASN B 1 42 ? -21.828 -11.922 -4.113 1 81 42 ASN B C 1
ATOM 1409 O O . ASN B 1 42 ? -23.031 -11.945 -4.316 1 81 42 ASN B O 1
ATOM 1413 N N . LYS B 1 43 ? -21.047 -12.758 -4.691 1 75.94 43 LYS B N 1
ATOM 1414 C CA . LYS B 1 43 ? -21.5 -13.688 -5.715 1 75.94 43 LYS B CA 1
ATOM 1415 C C . LYS B 1 43 ? -22.516 -14.68 -5.141 1 75.94 43 LYS B C 1
ATOM 1417 O O . LYS B 1 43 ? -23.422 -15.117 -5.84 1 75.94 43 LYS B O 1
ATOM 1422 N N . SER B 1 44 ? -22.281 -15.008 -3.875 1 80.06 44 SER B N 1
ATOM 1423 C CA . SER B 1 44 ? -23.172 -16 -3.277 1 80.06 44 SER B CA 1
ATOM 1424 C C . SER B 1 44 ? -24.531 -15.414 -2.953 1 80.06 44 SER B C 1
ATOM 1426 O O . SER B 1 44 ? -25.562 -16.094 -3.109 1 80.06 44 SER B O 1
ATOM 1428 N N . THR B 1 45 ? -24.594 -14.195 -2.596 1 85.25 45 THR B N 1
ATOM 1429 C CA . THR B 1 45 ? -25.828 -13.625 -2.104 1 85.25 45 THR B CA 1
ATOM 1430 C C . THR B 1 45 ? -26.375 -12.586 -3.086 1 85.25 45 THR B C 1
ATOM 1432 O O . THR B 1 45 ? -27.562 -12.234 -3.031 1 85.25 45 THR B O 1
ATOM 1435 N N . GLY B 1 46 ? -25.516 -12.203 -3.916 1 85.94 46 GLY B N 1
ATOM 1436 C CA . GLY B 1 46 ? -25.906 -11.172 -4.859 1 85.94 46 GLY B CA 1
ATOM 1437 C C . GLY B 1 46 ? -25.969 -9.789 -4.238 1 85.94 46 GLY B C 1
ATOM 1438 O O . GLY B 1 46 ? -26.406 -8.828 -4.879 1 85.94 46 GLY B O 1
ATOM 1439 N N . GLU B 1 47 ? -25.641 -9.719 -2.996 1 89 47 GLU B N 1
ATOM 1440 C CA . GLU B 1 47 ? -25.734 -8.453 -2.277 1 89 47 GLU B CA 1
ATOM 1441 C C . GLU B 1 47 ? -24.5 -7.586 -2.494 1 89 47 GLU B C 1
ATOM 1443 O O . GLU B 1 47 ? -23.391 -8.109 -2.596 1 89 47 GLU B O 1
ATOM 1448 N N . LYS B 1 48 ? -24.812 -6.32 -2.658 1 88.06 48 LYS B N 1
ATOM 1449 C CA . LYS B 1 48 ? -23.719 -5.359 -2.748 1 88.06 48 LYS B CA 1
ATOM 1450 C C . LYS B 1 48 ? -23.047 -5.16 -1.393 1 88.06 48 LYS B C 1
ATOM 1452 O O . LYS B 1 48 ? -23.719 -4.863 -0.401 1 88.06 48 LYS B O 1
ATOM 1457 N N . ILE B 1 49 ? -21.75 -5.398 -1.363 1 89.38 49 ILE B N 1
ATOM 1458 C CA . ILE B 1 49 ? -21 -5.246 -0.117 1 89.38 49 ILE B CA 1
ATOM 1459 C C . ILE B 1 49 ? -19.984 -4.113 -0.253 1 89.38 49 ILE B C 1
ATOM 1461 O O . ILE B 1 49 ? -19.297 -4.008 -1.27 1 89.38 49 ILE B O 1
ATOM 1465 N N . THR B 1 50 ? -20.016 -3.227 0.68 1 90.44 50 THR B N 1
ATOM 1466 C CA . THR B 1 50 ? -19.016 -2.156 0.734 1 90.44 50 THR B CA 1
ATOM 1467 C C . THR B 1 50 ? -17.938 -2.479 1.749 1 90.44 50 THR B C 1
ATOM 1469 O O . THR B 1 50 ? -18.219 -2.795 2.904 1 90.44 50 THR B O 1
ATOM 1472 N N . SER B 1 51 ? -16.734 -2.479 1.255 1 93.06 51 SER B N 1
ATOM 1473 C CA . SER B 1 51 ? -15.586 -2.713 2.133 1 93.06 51 SER B CA 1
ATOM 1474 C C . SER B 1 51 ? -14.727 -1.462 2.268 1 93.06 51 SER B C 1
ATOM 1476 O O . SER B 1 51 ? -14.422 -0.8 1.273 1 93.06 51 SER B O 1
ATOM 1478 N N . THR B 1 52 ? -14.422 -1.13 3.541 1 96.31 52 THR B N 1
ATOM 1479 C CA . THR B 1 52 ? -13.578 0.033 3.801 1 96.31 52 THR B CA 1
ATOM 1480 C C . THR B 1 52 ? -12.148 -0.395 4.113 1 96.31 52 THR B C 1
ATOM 1482 O O . THR B 1 52 ? -11.93 -1.361 4.848 1 96.31 52 THR B O 1
ATOM 1485 N N . GLU B 1 53 ? -11.266 0.3 3.482 1 97.88 53 GLU B N 1
ATOM 1486 C CA . GLU B 1 53 ? -9.852 0.162 3.818 1 97.88 53 GLU B CA 1
ATOM 1487 C C . GLU B 1 53 ? -9.305 1.441 4.449 1 97.88 53 GLU B C 1
ATOM 1489 O O . GLU B 1 53 ? -9.633 2.545 4.008 1 97.88 53 GLU B O 1
ATOM 1494 N N . TRP B 1 54 ? -8.469 1.224 5.492 1 97.94 54 TRP B N 1
ATOM 1495 C CA . TRP B 1 54 ? -7.836 2.352 6.164 1 97.94 54 TRP B CA 1
ATOM 1496 C C . TRP B 1 54 ? -6.34 2.391 5.867 1 97.94 54 TRP B C 1
ATOM 1498 O O . TRP B 1 54 ? -5.645 1.385 6.023 1 97.94 54 TRP B O 1
ATOM 1508 N N . HIS B 1 55 ? -5.922 3.455 5.473 1 98.69 55 HIS B N 1
ATOM 1509 C CA . HIS B 1 55 ? -4.52 3.672 5.141 1 98.69 55 HIS B CA 1
ATOM 1510 C C . HIS B 1 55 ? -3.865 4.645 6.117 1 98.69 55 HIS B C 1
ATOM 1512 O O . HIS B 1 55 ? -4.434 5.691 6.43 1 98.69 55 HIS B O 1
ATOM 1518 N N . ASN B 1 56 ? -2.703 4.293 6.582 1 98.56 56 ASN B N 1
ATOM 1519 C CA . ASN B 1 56 ? -1.905 5.207 7.391 1 98.56 56 ASN B CA 1
ATOM 1520 C C . ASN B 1 56 ? -1.089 6.156 6.52 1 98.56 56 ASN B C 1
ATOM 1522 O O . ASN B 1 56 ? -0.113 5.746 5.891 1 98.56 56 ASN B O 1
ATOM 1526 N N . ILE B 1 57 ? -1.454 7.398 6.551 1 98.88 57 ILE B N 1
ATOM 1527 C CA . ILE B 1 57 ? -0.812 8.383 5.688 1 98.88 57 ILE B CA 1
ATOM 1528 C C . ILE B 1 57 ? 0.271 9.125 6.469 1 98.88 57 ILE B C 1
ATOM 1530 O O . ILE B 1 57 ? 0.06 9.516 7.621 1 98.88 57 ILE B O 1
ATOM 1534 N N . VAL B 1 58 ? 1.387 9.32 5.828 1 98.88 58 VAL B N 1
ATOM 1535 C CA . VAL B 1 58 ? 2.467 10.102 6.422 1 98.88 58 VAL B CA 1
ATOM 1536 C C . VAL B 1 58 ? 2.895 11.203 5.457 1 98.88 58 VAL B C 1
ATOM 1538 O O . VAL B 1 58 ? 3.26 10.93 4.312 1 98.88 58 VAL B O 1
ATOM 1541 N N . VAL B 1 59 ? 2.861 12.367 5.883 1 98.81 59 VAL B N 1
ATOM 1542 C CA . VAL B 1 59 ? 3.268 13.547 5.125 1 98.81 59 VAL B CA 1
ATOM 1543 C C . VAL B 1 59 ? 4.352 14.305 5.887 1 98.81 59 VAL B C 1
ATOM 1545 O O . VAL B 1 59 ? 4.344 14.336 7.121 1 98.81 59 VAL B O 1
ATOM 1548 N N . ARG B 1 60 ? 5.246 15 5.129 1 98.12 60 ARG B N 1
ATOM 1549 C CA . ARG B 1 60 ? 6.406 15.547 5.82 1 98.12 60 ARG B CA 1
ATOM 1550 C C . ARG B 1 60 ? 6.504 17.062 5.617 1 98.12 60 ARG B C 1
ATOM 1552 O O . ARG B 1 60 ? 6.07 17.578 4.586 1 98.12 60 ARG B O 1
ATOM 1559 N N . ASN B 1 61 ? 7.031 17.656 6.648 1 97.94 61 ASN B N 1
ATOM 1560 C CA . ASN B 1 61 ? 7.496 19.047 6.641 1 97.94 61 ASN B CA 1
ATOM 1561 C C . ASN B 1 61 ? 6.43 19.984 6.094 1 97.94 61 ASN B C 1
ATOM 1563 O O . ASN B 1 61 ? 5.297 20 6.582 1 97.94 61 ASN B O 1
ATOM 1567 N N . LYS B 1 62 ? 6.824 20.812 5.113 1 97.62 62 LYS B N 1
ATOM 1568 C CA . LYS B 1 62 ? 5.891 21.844 4.648 1 97.62 62 LYS B CA 1
ATOM 1569 C C . LYS B 1 62 ? 4.559 21.234 4.234 1 97.62 62 LYS B C 1
ATOM 1571 O O . LYS B 1 62 ? 3.498 21.797 4.496 1 97.62 62 LYS B O 1
ATOM 1576 N N . ALA B 1 63 ? 4.625 20.141 3.592 1 98.12 63 ALA B N 1
ATOM 1577 C CA . ALA B 1 63 ? 3.412 19.438 3.188 1 98.12 63 ALA B CA 1
ATOM 1578 C C . ALA B 1 63 ? 2.566 19.062 4.402 1 98.12 63 ALA B C 1
ATOM 1580 O O . ALA B 1 63 ? 1.337 19.141 4.355 1 98.12 63 ALA B O 1
ATOM 1581 N N . ALA B 1 64 ? 3.201 18.625 5.445 1 98.69 64 ALA B N 1
ATOM 1582 C CA . ALA B 1 64 ? 2.498 18.266 6.676 1 98.69 64 ALA B CA 1
ATOM 1583 C C . ALA B 1 64 ? 1.769 19.484 7.254 1 98.69 64 ALA B C 1
ATOM 1585 O O . ALA B 1 64 ? 0.616 19.375 7.68 1 98.69 64 ALA B O 1
ATOM 1586 N N . GLU B 1 65 ? 2.457 20.547 7.277 1 98.19 65 GLU B N 1
ATOM 1587 C CA . GLU B 1 65 ? 1.863 21.781 7.793 1 98.19 65 GLU B CA 1
ATOM 1588 C C . GLU B 1 65 ? 0.649 22.188 6.969 1 98.19 65 GLU B C 1
ATOM 1590 O O . GLU B 1 65 ? -0.365 22.625 7.52 1 98.19 65 GLU B O 1
ATOM 1595 N N . LEU B 1 66 ? 0.765 22.094 5.691 1 97.5 66 LEU B N 1
ATOM 1596 C CA . LEU B 1 66 ? -0.346 22.422 4.805 1 97.5 66 LEU B CA 1
ATOM 1597 C C . LEU B 1 66 ? -1.547 21.531 5.086 1 97.5 66 LEU B C 1
ATOM 1599 O O . LEU B 1 66 ? -2.68 22 5.164 1 97.5 66 LEU B O 1
ATOM 1603 N N . CYS B 1 67 ? -1.27 20.297 5.199 1 98.31 67 CYS B N 1
ATOM 1604 C CA . CYS B 1 67 ? -2.354 19.359 5.48 1 98.31 67 CYS B CA 1
ATOM 1605 C C . CYS B 1 67 ? -3.027 19.688 6.809 1 98.31 67 CYS B C 1
ATOM 1607 O O . CYS B 1 67 ? -4.254 19.672 6.906 1 98.31 67 CYS B O 1
ATOM 1609 N N . GLU B 1 68 ? -2.266 19.922 7.773 1 98.25 68 GLU B N 1
ATOM 1610 C CA . GLU B 1 68 ? -2.809 20.266 9.086 1 98.25 68 GLU B CA 1
ATOM 1611 C C . GLU B 1 68 ? -3.68 21.516 9.008 1 98.25 68 GLU B C 1
ATOM 1613 O O . GLU B 1 68 ? -4.734 21.594 9.648 1 98.25 68 GLU B O 1
ATOM 1618 N N . LYS B 1 69 ? -3.256 22.453 8.281 1 97.56 69 LYS B N 1
ATOM 1619 C CA . LYS B 1 69 ? -3.92 23.75 8.18 1 97.56 69 LYS B CA 1
ATOM 1620 C C . LYS B 1 69 ? -5.258 23.625 7.457 1 97.56 69 LYS B C 1
ATOM 1622 O O . LYS B 1 69 ? -6.238 24.266 7.84 1 97.56 69 LYS B O 1
ATOM 1627 N N . TYR B 1 70 ? -5.316 22.75 6.473 1 97.12 70 TYR B N 1
ATOM 1628 C CA . TYR B 1 70 ? -6.445 22.859 5.555 1 97.12 70 TYR B CA 1
ATOM 1629 C C . TYR B 1 70 ? -7.355 21.641 5.68 1 97.12 70 TYR B C 1
ATOM 1631 O O . TYR B 1 70 ? -8.508 21.672 5.23 1 97.12 70 TYR B O 1
ATOM 1639 N N . LEU B 1 71 ? -6.875 20.641 6.238 1 97.5 71 LEU B N 1
ATOM 1640 C CA . LEU B 1 71 ? -7.668 19.406 6.273 1 97.5 71 LEU B CA 1
ATOM 1641 C C . LEU B 1 71 ? -8.297 19.219 7.648 1 97.5 71 LEU B C 1
ATOM 1643 O O . LEU B 1 71 ? -7.668 19.5 8.672 1 97.5 71 LEU B O 1
ATOM 1647 N N . SER B 1 72 ? -9.453 18.672 7.617 1 97.25 72 SER B N 1
ATOM 1648 C CA . SER B 1 72 ? -10.164 18.203 8.797 1 97.25 72 SER B CA 1
ATOM 1649 C C . SE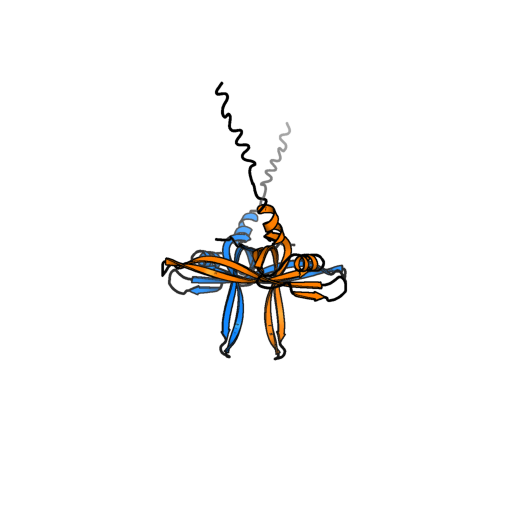R B 1 72 ? -10.781 16.828 8.562 1 97.25 72 SER B C 1
ATOM 1651 O O . SER B 1 72 ? -10.867 16.375 7.422 1 97.25 72 SER B O 1
ATOM 1653 N N . LYS B 1 73 ? -11.18 16.25 9.672 1 97.56 73 LYS B N 1
ATOM 1654 C CA . LYS B 1 73 ? -11.852 14.961 9.57 1 97.56 73 LYS B CA 1
ATOM 1655 C C . LYS B 1 73 ? -12.992 15.008 8.562 1 97.56 73 LYS B C 1
ATOM 1657 O O . LYS B 1 73 ? -13.773 15.961 8.547 1 97.56 73 LYS B O 1
ATOM 1662 N N . GLY B 1 74 ? -13.008 13.969 7.727 1 97.12 74 GLY B N 1
ATOM 1663 C CA . GLY B 1 74 ? -14.102 13.883 6.77 1 97.12 74 GLY B CA 1
ATOM 1664 C C . GLY B 1 74 ? -13.766 14.484 5.422 1 97.12 74 GLY B C 1
ATOM 1665 O O . GLY B 1 74 ? -14.453 14.219 4.43 1 97.12 74 GLY B O 1
ATOM 1666 N N . ASP B 1 75 ? -12.75 15.32 5.355 1 96.69 75 ASP B N 1
ATOM 1667 C CA . ASP B 1 75 ? -12.359 15.945 4.098 1 96.69 75 ASP B CA 1
ATOM 1668 C C . ASP B 1 75 ? -11.828 14.914 3.111 1 96.69 75 ASP B C 1
ATOM 1670 O O . ASP B 1 75 ? -11.25 13.898 3.516 1 96.69 75 ASP B O 1
ATOM 1674 N N . LYS B 1 76 ? -12.062 15.25 1.811 1 97.5 76 LYS B N 1
ATOM 1675 C CA . LYS B 1 76 ? -11.602 14.375 0.741 1 97.5 76 LYS B CA 1
ATOM 1676 C C . LYS B 1 76 ? -10.266 14.859 0.17 1 97.5 76 LYS B C 1
ATOM 1678 O O . LYS B 1 76 ? -10.078 16.062 -0.043 1 97.5 76 LYS B O 1
ATOM 1683 N N . ILE B 1 77 ? -9.352 13.875 -0.148 1 98.38 77 ILE B N 1
ATOM 1684 C CA . ILE B 1 77 ? -8.023 14.25 -0.614 1 98.38 77 ILE B CA 1
ATOM 1685 C C . ILE B 1 77 ? -7.527 13.227 -1.638 1 98.38 77 ILE B C 1
ATOM 1687 O O . ILE B 1 77 ? -7.82 12.039 -1.525 1 98.38 77 ILE B O 1
ATOM 1691 N N . TYR B 1 78 ? -6.875 13.711 -2.641 1 98.69 78 TYR B N 1
ATOM 1692 C CA . TYR B 1 78 ? -6.078 12.914 -3.568 1 98.69 78 TYR B CA 1
ATOM 1693 C C . TYR B 1 78 ? -4.641 12.797 -3.086 1 98.69 78 TYR B C 1
ATOM 1695 O O . TYR B 1 78 ? -4.008 13.797 -2.736 1 98.69 78 TYR B O 1
ATOM 1703 N N . ILE B 1 79 ? -4.082 11.547 -3.084 1 98.75 79 ILE B N 1
ATOM 1704 C CA . ILE B 1 79 ? -2.736 11.305 -2.574 1 98.75 79 ILE B CA 1
ATOM 1705 C C . ILE B 1 79 ? -1.964 10.422 -3.551 1 98.75 79 ILE B C 1
ATOM 1707 O O . ILE B 1 79 ? -2.494 9.43 -4.051 1 98.75 79 ILE B O 1
ATOM 1711 N N . GLU B 1 80 ? -0.776 10.789 -3.834 1 98.88 80 GLU B N 1
ATOM 1712 C CA . GLU B 1 80 ? 0.238 9.898 -4.395 1 98.88 80 GLU B CA 1
ATOM 1713 C C . GLU B 1 80 ? 1.389 9.688 -3.416 1 98.88 80 GLU B C 1
ATOM 1715 O O . GLU B 1 80 ? 1.796 10.617 -2.719 1 98.88 80 GLU B O 1
ATOM 1720 N N . GLY B 1 81 ? 1.923 8.523 -3.436 1 98.75 81 GLY B N 1
ATOM 1721 C CA . GLY B 1 81 ? 3.045 8.234 -2.557 1 98.75 81 GLY B CA 1
ATOM 1722 C C . GLY B 1 81 ? 3.643 6.859 -2.781 1 98.75 81 GLY B C 1
ATOM 1723 O O . GLY B 1 81 ? 3.576 6.32 -3.887 1 98.75 81 GLY B O 1
ATOM 1724 N N . ARG B 1 82 ? 4.277 6.398 -1.708 1 98.25 82 ARG B N 1
ATOM 1725 C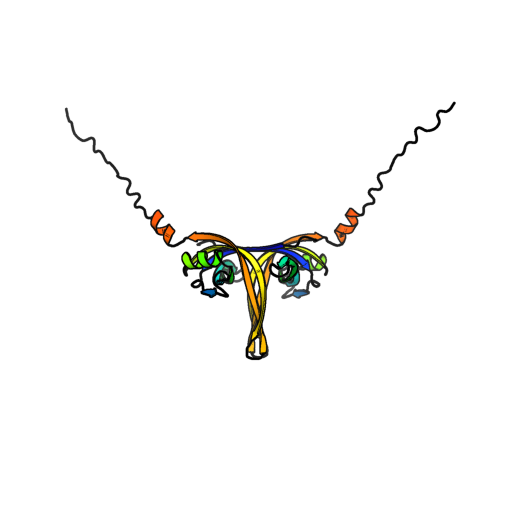 CA . ARG B 1 82 ? 4.941 5.102 -1.718 1 98.25 82 ARG B CA 1
ATOM 1726 C C . ARG B 1 82 ? 4.598 4.297 -0.469 1 98.25 82 ARG B C 1
ATOM 1728 O O . ARG B 1 82 ? 4.438 4.863 0.616 1 98.25 82 ARG B O 1
ATOM 1735 N N . ILE B 1 83 ? 4.547 2.967 -0.715 1 98.31 83 ILE B N 1
ATOM 1736 C CA . ILE B 1 83 ? 4.34 2.092 0.432 1 98.31 83 ILE B CA 1
ATOM 1737 C C . ILE B 1 83 ? 5.641 1.946 1.217 1 98.31 83 ILE B C 1
ATOM 1739 O O . ILE B 1 83 ? 6.699 1.705 0.634 1 98.31 83 ILE B O 1
ATOM 1743 N N . LYS B 1 84 ? 5.566 2.156 2.412 1 97.38 84 LYS B N 1
ATOM 1744 C CA . LYS B 1 84 ? 6.707 1.968 3.305 1 97.38 84 LYS B CA 1
ATOM 1745 C C . LYS B 1 84 ? 6.324 1.115 4.512 1 97.38 84 LYS B C 1
ATOM 1747 O O . LYS B 1 84 ? 5.355 1.42 5.211 1 97.38 84 LYS B O 1
ATOM 1752 N N . SER B 1 85 ? 7.082 0.039 4.73 1 95.12 85 SER B N 1
ATOM 1753 C CA . SER B 1 85 ? 6.855 -0.802 5.902 1 95.12 85 SER B CA 1
ATOM 1754 C C . SER B 1 85 ? 7.793 -0.424 7.043 1 95.12 85 SER B C 1
ATOM 1756 O O . SER B 1 85 ? 8.969 -0.128 6.816 1 95.12 85 SER B O 1
ATOM 1758 N N . ARG B 1 86 ? 7.234 -0.382 8.18 1 93.44 86 ARG B N 1
ATOM 1759 C CA . ARG B 1 86 ? 8.031 -0.095 9.367 1 93.44 86 ARG B CA 1
ATOM 1760 C C . ARG B 1 86 ? 7.832 -1.169 10.43 1 93.44 86 ARG B C 1
ATOM 1762 O O . ARG B 1 86 ? 6.766 -1.783 10.508 1 93.44 86 ARG B O 1
ATOM 1769 N N . GLN B 1 87 ? 8.938 -1.323 11.156 1 91.62 87 GLN B N 1
ATOM 1770 C CA . GLN B 1 87 ? 8.844 -2.236 12.289 1 91.62 87 GLN B CA 1
ATOM 1771 C C . GLN B 1 87 ? 9.477 -1.626 13.539 1 91.62 87 GLN B C 1
ATOM 1773 O O . GLN B 1 87 ? 10.43 -0.853 13.445 1 91.62 87 GLN B O 1
ATOM 1778 N N . TRP B 1 88 ? 8.82 -1.919 14.57 1 89.06 88 TRP B N 1
ATOM 1779 C CA . TRP B 1 88 ? 9.375 -1.43 15.836 1 89.06 88 TRP B CA 1
ATOM 1780 C C . TRP B 1 88 ? 9.094 -2.412 16.969 1 89.06 88 TRP B C 1
ATOM 1782 O O . TRP B 1 88 ? 8.25 -3.305 16.828 1 89.06 88 TRP B O 1
ATOM 1792 N N . GLN B 1 89 ? 9.922 -2.303 18.047 1 90.06 89 GLN B N 1
ATOM 1793 C CA . GLN B 1 89 ? 9.742 -3.162 19.203 1 90.06 89 GLN B CA 1
ATOM 1794 C C . GLN B 1 89 ? 8.812 -2.52 20.219 1 90.06 89 GLN B C 1
ATOM 1796 O O . GLN B 1 89 ? 9.07 -1.41 20.703 1 90.06 89 GLN B O 1
ATOM 1801 N N . ALA B 1 90 ? 7.812 -3.322 20.562 1 83.75 90 ALA B N 1
ATOM 1802 C CA . ALA B 1 90 ? 6.895 -2.848 21.594 1 83.75 90 ALA B CA 1
ATOM 1803 C C . ALA B 1 90 ? 7.512 -2.977 22.984 1 83.75 90 ALA B C 1
ATOM 1805 O O . ALA B 1 90 ? 8.586 -3.561 23.141 1 83.75 90 ALA B O 1
ATOM 1806 N N . GLU B 1 91 ? 6.895 -2.316 23.938 1 87 91 GLU B N 1
ATOM 1807 C CA . GLU B 1 91 ? 7.383 -2.326 25.312 1 87 91 GLU B CA 1
ATOM 1808 C C . GLU B 1 91 ? 7.539 -3.752 25.828 1 87 91 GLU B C 1
ATOM 1810 O O . GLU B 1 91 ? 8.469 -4.047 26.578 1 87 91 GLU B O 1
ATOM 1815 N N . ASP B 1 92 ? 6.703 -4.574 25.406 1 85.75 92 ASP B N 1
ATOM 1816 C CA . ASP B 1 92 ? 6.715 -5.953 25.891 1 85.75 92 ASP B CA 1
ATOM 1817 C C . ASP B 1 92 ? 7.73 -6.797 25.125 1 85.75 92 ASP B C 1
ATOM 1819 O O . ASP B 1 92 ? 7.832 -8.008 25.344 1 85.75 92 ASP B O 1
ATOM 1823 N N . GLY B 1 93 ? 8.414 -6.203 24.156 1 84.06 93 GLY B N 1
ATOM 1824 C CA . GLY B 1 93 ? 9.469 -6.879 23.422 1 84.06 93 GLY B CA 1
ATOM 1825 C C . GLY B 1 93 ? 9 -7.469 22.109 1 84.06 93 GLY B C 1
ATOM 1826 O O . GLY B 1 93 ? 9.805 -7.992 21.328 1 84.06 93 GLY B O 1
ATOM 1827 N N . THR B 1 94 ? 7.766 -7.355 21.953 1 83.31 94 THR B N 1
ATOM 1828 C CA . THR B 1 94 ? 7.238 -7.941 20.734 1 83.31 94 THR B CA 1
ATOM 1829 C C . THR B 1 94 ? 7.465 -7.008 19.547 1 83.31 94 THR B C 1
ATOM 1831 O O . THR B 1 94 ? 7.363 -5.785 19.688 1 83.31 94 THR B O 1
ATOM 1834 N N . THR B 1 95 ? 7.805 -7.566 18.406 1 86.75 95 THR B N 1
ATOM 1835 C CA . THR B 1 95 ? 8.008 -6.785 17.188 1 86.75 95 THR B CA 1
ATOM 1836 C C . THR B 1 95 ? 6.664 -6.41 16.562 1 86.75 95 THR B C 1
ATOM 1838 O O . THR B 1 95 ? 5.805 -7.273 16.375 1 86.75 95 THR B O 1
ATOM 1841 N N . LYS B 1 96 ? 6.516 -5.094 16.359 1 85.69 96 LYS B N 1
ATOM 1842 C CA . LYS B 1 96 ? 5.297 -4.605 15.711 1 85.69 96 LYS B CA 1
ATOM 1843 C C . LYS B 1 96 ? 5.586 -4.094 14.305 1 85.69 96 LYS B C 1
ATOM 1845 O O . LYS B 1 96 ? 6.695 -3.637 14.016 1 85.69 96 LYS B O 1
ATOM 1850 N N . TYR B 1 97 ? 4.566 -4.395 13.43 1 88.19 97 TYR B N 1
ATOM 1851 C CA . TYR B 1 97 ? 4.695 -3.996 12.031 1 88.19 97 TYR B CA 1
ATOM 1852 C C . TYR B 1 97 ? 3.594 -3.014 11.641 1 88.19 97 TYR B C 1
ATOM 1854 O O . TYR B 1 97 ? 2.463 -3.117 12.125 1 88.19 97 TYR B O 1
ATOM 1862 N N . THR B 1 98 ? 4.004 -2.053 10.867 1 93.12 98 THR B N 1
ATOM 1863 C CA . THR B 1 98 ? 3 -1.156 10.305 1 93.12 98 THR B CA 1
ATOM 1864 C C . THR B 1 98 ? 3.344 -0.795 8.867 1 93.12 98 THR B C 1
ATOM 1866 O O . THR B 1 98 ? 4.516 -0.813 8.477 1 93.12 98 THR B O 1
ATOM 1869 N N . THR B 1 99 ? 2.309 -0.606 8.07 1 96.88 99 THR B N 1
ATOM 1870 C CA . THR B 1 99 ? 2.461 -0.132 6.699 1 96.88 99 THR B CA 1
ATOM 1871 C C . THR B 1 99 ? 1.937 1.294 6.559 1 96.88 99 THR B C 1
ATOM 1873 O O . THR B 1 99 ? 0.826 1.599 6.996 1 96.88 99 THR B O 1
ATOM 1876 N N . GLU B 1 100 ? 2.736 2.088 6.004 1 98.06 100 GLU B N 1
ATOM 1877 C CA . GLU B 1 100 ? 2.324 3.473 5.801 1 98.06 100 GLU B CA 1
ATOM 1878 C C . GLU B 1 100 ? 2.453 3.877 4.336 1 98.06 100 GLU B C 1
ATOM 1880 O O . GLU B 1 100 ? 3.184 3.242 3.572 1 98.06 100 GLU B O 1
ATOM 1885 N N . ILE B 1 101 ? 1.676 4.926 4.004 1 98.81 101 ILE B N 1
ATOM 1886 C CA . ILE B 1 101 ? 1.836 5.578 2.709 1 98.81 101 ILE B CA 1
ATOM 1887 C C . ILE B 1 101 ? 2.596 6.891 2.883 1 98.81 101 ILE B C 1
ATOM 1889 O O . ILE B 1 101 ? 2.062 7.855 3.436 1 98.81 101 ILE B O 1
ATOM 1893 N N . GLN B 1 102 ? 3.895 6.883 2.441 1 98.38 102 GLN B N 1
ATOM 1894 C CA . GLN B 1 102 ? 4.68 8.109 2.428 1 98.38 102 GLN B CA 1
ATOM 1895 C C . GLN B 1 102 ? 4.281 9.008 1.258 1 98.38 102 GLN B C 1
ATOM 1897 O O . GLN B 1 102 ? 4.578 8.695 0.103 1 98.38 102 GLN B O 1
ATOM 1902 N N . VAL B 1 103 ? 3.736 10.117 1.576 1 98.81 103 VAL B N 1
ATOM 1903 C CA . VAL B 1 103 ? 3.131 10.961 0.549 1 98.81 103 VAL B CA 1
ATOM 1904 C C . VAL B 1 103 ? 4.223 11.727 -0.202 1 98.81 103 VAL B C 1
ATOM 1906 O O . VAL B 1 103 ? 5.133 12.281 0.413 1 98.81 103 VAL B O 1
ATOM 1909 N N . THR B 1 104 ? 4.078 11.781 -1.506 1 98 104 THR B N 1
ATOM 1910 C CA . THR B 1 104 ? 4.969 12.578 -2.342 1 98 104 THR B CA 1
ATOM 1911 C C . THR B 1 104 ? 4.219 13.75 -2.971 1 98 104 THR B C 1
ATOM 1913 O O . THR B 1 104 ? 4.812 14.781 -3.275 1 98 104 THR B O 1
ATOM 1916 N N . GLU B 1 105 ? 2.943 13.555 -3.238 1 98.38 105 GLU B N 1
ATOM 1917 C CA . GLU B 1 105 ? 2.066 14.578 -3.807 1 98.38 105 GLU B CA 1
ATOM 1918 C C . GLU B 1 105 ? 0.648 14.453 -3.258 1 98.38 105 GLU B C 1
ATOM 1920 O O . GLU B 1 105 ? 0.22 13.367 -2.869 1 98.38 105 GLU B O 1
ATOM 1925 N N . PHE B 1 106 ? -0.039 15.625 -3.258 1 98.56 106 PHE B N 1
ATOM 1926 C CA . PHE B 1 106 ? -1.439 15.586 -2.854 1 98.56 106 PHE B CA 1
ATOM 1927 C C . PHE B 1 106 ? -2.205 16.766 -3.441 1 98.56 106 PHE B C 1
ATOM 1929 O O . PHE B 1 106 ? -1.604 17.75 -3.855 1 98.56 106 PHE B O 1
ATOM 1936 N N . THR B 1 107 ? -3.494 16.594 -3.521 1 98.38 107 THR B N 1
ATOM 1937 C CA . THR B 1 107 ? -4.434 17.641 -3.92 1 98.38 107 THR B CA 1
ATOM 1938 C C . THR B 1 107 ? -5.691 17.594 -3.055 1 98.38 107 THR B C 1
ATOM 1940 O O . THR B 1 107 ? -6.316 16.531 -2.916 1 98.38 107 THR B O 1
ATOM 1943 N N . PHE B 1 108 ? -6.043 18.703 -2.508 1 97.25 108 PHE B N 1
ATOM 1944 C CA . PHE B 1 108 ? -7.277 18.781 -1.738 1 97.25 108 PHE B CA 1
ATOM 1945 C C . PHE B 1 108 ? -8.492 18.75 -2.66 1 97.25 108 PHE B C 1
ATOM 1947 O O . PHE B 1 108 ? -8.562 19.516 -3.623 1 97.25 108 PHE B O 1
ATOM 1954 N N . LEU B 1 109 ? -9.516 17.953 -2.578 1 95.06 109 LEU B N 1
ATOM 1955 C CA . LEU B 1 109 ? -10.641 17.844 -3.5 1 95.06 109 LEU B CA 1
ATOM 1956 C C . LEU B 1 109 ? -11.891 18.484 -2.908 1 95.06 109 LEU B C 1
ATOM 1958 O O . LEU B 1 109 ? -12.711 19.031 -3.639 1 95.06 109 LEU B O 1
ATOM 1962 N N . ASN B 1 110 ? -12.492 18.203 -1.76 1 73.88 110 ASN B N 1
ATOM 1963 C CA . ASN B 1 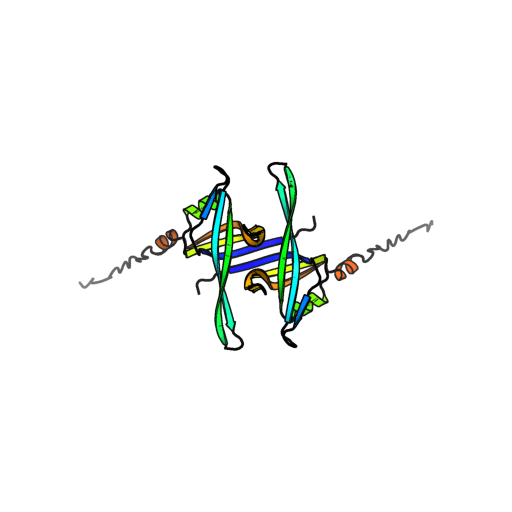110 ? -13.586 18.922 -1.131 1 73.88 110 ASN B CA 1
ATOM 1964 C C . ASN B 1 110 ? -13.164 19.531 0.203 1 73.88 110 ASN B C 1
ATOM 1966 O O . ASN B 1 110 ? -12.812 18.812 1.136 1 73.88 110 ASN B O 1
ATOM 1970 N N . THR B 1 111 ? -12.633 20.688 -0.015 1 61.44 111 THR B N 1
ATOM 1971 C CA . THR B 1 111 ? -12.383 21.297 1.291 1 61.44 111 THR B CA 1
ATOM 1972 C C . THR B 1 111 ? -13.578 22.125 1.737 1 61.44 111 THR B C 1
ATOM 1974 O O . THR B 1 111 ? -14.375 22.578 0.908 1 61.44 111 THR B O 1
ATOM 1977 N N . LYS B 1 112 ? -14.062 21.891 2.859 1 54.91 112 LYS B N 1
ATOM 1978 C CA . LYS B 1 112 ? -15.141 22.75 3.355 1 54.91 112 LYS B CA 1
ATOM 1979 C C . LYS B 1 112 ? -15.094 24.125 2.693 1 54.91 112 LYS B C 1
ATOM 1981 O O . LYS B 1 112 ? -16.141 24.734 2.457 1 54.91 112 LYS B O 1
ATOM 1986 N N . LYS B 1 113 ? -14.008 24.594 2.412 1 51.06 113 LYS B N 1
ATOM 1987 C CA . LYS B 1 113 ? -14.062 25.953 1.892 1 51.06 113 LYS B CA 1
ATOM 1988 C C . LYS B 1 113 ? -14.594 25.984 0.463 1 51.06 113 LYS B C 1
ATOM 1990 O O . LYS B 1 113 ? -15.156 26.984 0.021 1 51.06 113 LYS B O 1
ATOM 1995 N N . ASP B 1 114 ? -14.445 24.938 -0.196 1 51.03 114 ASP B N 1
ATOM 1996 C CA . ASP B 1 114 ? -14.914 24.953 -1.577 1 51.03 114 ASP B CA 1
ATOM 1997 C C . ASP B 1 114 ? -16.438 24.797 -1.642 1 51.03 114 ASP B C 1
ATOM 1999 O O . ASP B 1 114 ? -17.047 25.062 -2.678 1 51.03 114 ASP B O 1
ATOM 2003 N N . THR B 1 115 ? -17.016 24.188 -0.659 1 48.06 115 THR B N 1
ATOM 2004 C CA . THR B 1 115 ? -18.469 24.094 -0.731 1 48.06 115 THR B CA 1
ATOM 2005 C C . THR B 1 115 ? -19.109 25.484 -0.764 1 48.06 115 THR B C 1
ATOM 2007 O O . THR B 1 115 ? -20.234 25.641 -1.252 1 48.06 115 THR B O 1
ATOM 2010 N N . GLU B 1 116 ? -18.422 26.453 -0.182 1 43.72 116 GLU B N 1
ATOM 2011 C CA . GLU B 1 116 ? -19.141 27.734 -0.131 1 43.72 116 GLU B CA 1
ATOM 2012 C C . GLU B 1 116 ? -19.203 28.375 -1.513 1 43.72 116 GLU B C 1
ATOM 2014 O O . GLU B 1 116 ? -20.047 29.25 -1.751 1 43.72 116 GLU B O 1
ATOM 2019 N N . LEU B 1 117 ? -18.281 28.016 -2.328 1 43.62 117 LEU B N 1
ATOM 2020 C CA . LEU B 1 117 ? -18.312 28.75 -3.594 1 43.62 117 LEU B CA 1
ATOM 2021 C C . LEU B 1 117 ? -19.422 28.203 -4.496 1 43.62 117 LEU B C 1
ATOM 2023 O O . LEU B 1 117 ? -19.828 28.859 -5.457 1 43.62 117 LEU B O 1
ATOM 2027 N N . SER B 1 118 ? -19.609 26.891 -4.383 1 45 118 SER B N 1
ATOM 2028 C CA . SER B 1 118 ? -20.609 26.422 -5.324 1 45 118 SER B CA 1
ATOM 2029 C C . SER B 1 118 ? -22 26.891 -4.926 1 45 118 SER B C 1
ATOM 2031 O O . SER B 1 118 ? -22.984 26.625 -5.637 1 45 118 SER B O 1
ATOM 2033 N N . LYS B 1 119 ? -22.203 27.25 -3.662 1 44.06 119 LYS B N 1
ATOM 2034 C CA . LYS B 1 119 ? -23.547 27.719 -3.295 1 44.06 119 LYS B CA 1
ATOM 2035 C C . LYS B 1 119 ? -23.766 29.156 -3.775 1 44.06 119 LYS B C 1
ATOM 2037 O O . LYS B 1 119 ? -24.406 29.953 -3.088 1 44.06 119 LYS B O 1
ATOM 2042 N N . ALA B 1 120 ? -22.906 29.656 -4.594 1 41.66 120 ALA B N 1
ATOM 2043 C CA . ALA B 1 120 ? -23.359 30.969 -5.066 1 41.66 120 ALA B CA 1
ATOM 2044 C C . ALA B 1 120 ? -24.719 30.875 -5.727 1 41.66 120 ALA B C 1
ATOM 2046 O O . ALA B 1 120 ? -24.969 30.016 -6.566 1 41.66 120 ALA B O 1
ATOM 2047 N N . PRO B 1 121 ? -25.766 31.344 -5.098 1 42.34 121 PRO B N 1
ATOM 2048 C CA . PRO B 1 121 ? -27.125 31.406 -5.625 1 42.34 121 PRO B CA 1
ATOM 2049 C C . PRO B 1 121 ? -27.172 31.812 -7.094 1 42.34 121 PRO B C 1
ATOM 2051 O O . PRO B 1 121 ? -26.594 32.844 -7.473 1 42.34 121 PRO B O 1
ATOM 2054 N N . SER B 1 122 ? -26.906 30.875 -8.016 1 44.03 122 SER B N 1
ATOM 2055 C CA . SER B 1 122 ? -27.266 31.172 -9.398 1 44.03 122 SER B CA 1
ATOM 2056 C C . SER B 1 122 ? -28.625 31.844 -9.484 1 44.03 122 SER B C 1
ATOM 2058 O O . SER B 1 122 ? -29.656 31.156 -9.484 1 44.03 122 SER B O 1
ATOM 2060 N N . ASN B 1 123 ? -28.906 32.688 -8.57 1 41.72 123 ASN B N 1
ATOM 2061 C CA . ASN B 1 123 ? -30.156 33.406 -8.898 1 41.72 123 ASN B CA 1
ATOM 2062 C C . ASN B 1 123 ? -30.094 34 -10.289 1 41.72 123 ASN B C 1
ATOM 2064 O O . ASN B 1 123 ? -29.312 34.938 -10.531 1 41.72 123 ASN B O 1
ATOM 2068 N N . PRO B 1 124 ? -30.203 33.25 -11.297 1 43.62 124 PRO B N 1
ATOM 2069 C CA . PRO B 1 124 ? -30.391 33.875 -12.609 1 43.62 124 PRO B CA 1
ATOM 2070 C C . PRO B 1 124 ? -31.375 35.031 -12.586 1 43.62 124 PRO B C 1
ATOM 2072 O O . PRO B 1 124 ? -32.438 34.906 -11.977 1 43.62 124 PRO B O 1
ATOM 2075 N N . PRO B 1 125 ? -30.859 36.25 -12.492 1 40.84 125 PRO B N 1
ATOM 2076 C CA . PRO B 1 125 ? -31.812 37.375 -12.562 1 40.84 125 PRO B CA 1
ATOM 2077 C C . PRO B 1 125 ? -32.875 37.156 -13.656 1 40.84 125 PRO B C 1
ATOM 2079 O O . PRO B 1 125 ? -32.5 36.906 -14.812 1 40.84 125 PRO B O 1
ATOM 2082 N N . SER B 1 126 ? -33.812 36.312 -13.414 1 43.12 126 SER B N 1
ATOM 2083 C CA . SER B 1 126 ? -34.938 36.188 -14.32 1 43.12 126 SER B CA 1
ATOM 2084 C C . SER B 1 126 ? -35.5 37.562 -14.695 1 43.12 126 SER B C 1
ATOM 2086 O O . SER B 1 126 ? -36 38.281 -13.844 1 43.12 126 SER B O 1
ATOM 2088 N N . ASN B 1 127 ? -34.656 38.344 -15.445 1 41.12 127 ASN B N 1
ATOM 2089 C CA . ASN B 1 127 ? -35.219 39.562 -16.047 1 41.12 127 ASN B CA 1
ATOM 2090 C C . ASN B 1 127 ? -36.562 39.25 -16.75 1 41.12 127 ASN B C 1
ATOM 2092 O O . ASN B 1 127 ? -36.562 38.656 -17.844 1 41.12 127 ASN B O 1
ATOM 2096 N N . ASP B 1 128 ? -37.5 38.719 -16.109 1 40.59 128 ASP B N 1
ATOM 2097 C CA . ASP B 1 128 ? -38.844 38.625 -16.656 1 40.59 128 ASP B CA 1
ATOM 2098 C C . ASP B 1 128 ? -39.344 40 -17.094 1 40.59 128 ASP B C 1
ATOM 2100 O O . ASP B 1 128 ? -39.688 40.844 -16.25 1 40.59 128 ASP B O 1
ATOM 2104 N N . VAL B 1 129 ? -38.625 40.625 -18.094 1 39.62 129 VAL B N 1
ATOM 2105 C CA . VAL B 1 129 ? -39.219 41.812 -18.703 1 39.62 129 VAL B CA 1
ATOM 2106 C C . VAL B 1 129 ? -40.656 41.469 -19.172 1 39.62 129 VAL B C 1
ATOM 2108 O O . VAL B 1 129 ? -40.844 40.594 -20 1 39.62 129 VAL B O 1
ATOM 2111 N N . ASN B 1 130 ? -41.594 41.5 -18.344 1 39.38 130 ASN B N 1
ATOM 2112 C CA . ASN B 1 130 ? -43 41.438 -18.641 1 39.38 130 ASN B CA 1
ATOM 2113 C C . ASN B 1 130 ? -43.406 42.469 -19.703 1 39.38 130 ASN B C 1
ATOM 2115 O O . ASN B 1 130 ? -43.281 43.656 -19.484 1 39.38 130 ASN B O 1
ATOM 2119 N N . PHE B 1 131 ? -43.219 42.156 -21.031 1 40.66 131 PHE B N 1
ATOM 2120 C CA . PHE B 1 131 ? -43.812 42.906 -22.141 1 40.66 131 PHE B CA 1
ATOM 2121 C C . PHE B 1 131 ? -45.281 43.125 -21.922 1 40.66 131 PHE B C 1
ATOM 2123 O O . PHE B 1 131 ? -46.094 42.219 -22.125 1 40.66 131 PHE B O 1
ATOM 2130 N N . GLU B 1 132 ? -45.688 43.562 -20.672 1 34.56 132 GLU B N 1
ATOM 2131 C CA . GLU B 1 132 ? -47.094 43.812 -20.438 1 34.56 132 GLU B CA 1
ATOM 2132 C C . GLU B 1 132 ? -47.688 44.625 -21.609 1 34.56 132 GLU B C 1
ATOM 2134 O O . GLU B 1 132 ? -48.688 44.188 -22.188 1 34.56 132 GLU B O 1
ATOM 2139 N N . ASP B 1 133 ? -48.344 45.781 -21.156 1 35.94 133 ASP B N 1
ATOM 2140 C CA . ASP B 1 133 ? -49.688 46.312 -21.25 1 35.94 133 ASP B CA 1
ATOM 2141 C C . ASP B 1 133 ? -49.812 47.281 -22.422 1 35.94 133 ASP B C 1
ATOM 2143 O O . ASP B 1 133 ? -49.938 48.5 -22.219 1 35.94 133 ASP B O 1
ATOM 2147 N N . LEU B 1 134 ? -48.812 47.312 -23.312 1 36.78 134 LEU B N 1
ATOM 2148 C CA . LEU B 1 134 ? -49.219 48.5 -24.094 1 36.78 134 LEU B CA 1
ATOM 2149 C C . LEU B 1 134 ? -50.625 48.312 -24.656 1 36.78 134 LEU B C 1
ATOM 2151 O O . LEU B 1 134 ? -50.812 47.5 -25.562 1 36.78 134 LEU B O 1
ATOM 2155 N N . GLY B 1 135 ? -51.562 48.188 -23.719 1 34.34 135 GLY B N 1
ATOM 2156 C CA . GLY B 1 135 ? -53 48.25 -23.953 1 34.34 135 GLY B CA 1
ATOM 2157 C C . GLY B 1 135 ? -53.406 49.469 -24.766 1 34.34 135 GLY B C 1
ATOM 2158 O O . GLY B 1 135 ? -54.344 49.406 -25.562 1 34.34 135 GLY B O 1
ATOM 2159 N N . SER B 1 136 ? -52.906 50.688 -24.469 1 30.55 136 SER B N 1
ATOM 2160 C CA . SER B 1 136 ? -53.75 51.688 -25.125 1 30.55 136 SER B CA 1
ATOM 2161 C C . SER B 1 136 ? -53.594 51.625 -26.641 1 30.55 136 SER B C 1
ATOM 2163 O O . SER B 1 136 ? -52.531 51.375 -27.141 1 30.55 136 SER B O 1
#

Solvent-accessible surface area (backbone atoms only — not comparable to full-atom values): 15381 Å² total; per-residue (Å²): 126,94,84,42,37,62,39,34,40,36,23,28,28,28,70,39,54,57,44,75,48,70,81,49,97,73,45,35,36,21,35,34,42,31,37,27,58,45,78,47,67,38,83,89,76,64,43,79,42,77,45,78,40,78,42,42,37,37,30,49,27,73,59,18,54,51,46,46,73,68,49,45,57,65,31,34,38,38,40,32,26,26,76,42,78,44,75,46,72,42,95,89,65,48,79,42,77,48,66,34,34,45,50,77,46,72,47,83,70,46,41,77,73,57,58,61,64,71,64,54,78,77,65,69,77,75,76,73,74,73,83,69,70,85,72,124,125,93,83,42,38,65,38,32,41,38,23,28,28,26,70,38,55,57,44,76,46,71,82,50,97,72,44,34,38,21,35,34,41,32,38,26,58,46,80,44,67,38,81,89,76,62,42,78,41,79,45,78,41,79,41,41,36,36,29,50,28,72,60,18,54,51,45,47,74,67,48,46,58,62,31,34,38,38,38,33,25,26,75,42,78,45,73,47,70,42,94,87,64,48,79,42,78,47,68,32,34,43,50,77,47,74,46,82,69,46,40,80,72,55,59,61,62,71,62,54,76,77,65,66,78,73,76,71,77,72,87,67,69,85,68,124

Sequence (272 aa):
MNGTLNKVILIGHLGDEVKMHYFDATNCIGRFPLATNEVYINKSTGEKITSTEWHNIVVRNKAAELCEKYLSKGDKIYIEGRIKSRQWQAEDGTTKYTTEIQVTEFTFLNTKKDTELSKAPSNPPSNDVNFEDLGSMNGTLNKVILIGHLGDEVKMHYFDATNCIGRFPLATNEVYINKSTGEKITSTEWHNIVVRNKAAELCEKYLSKGDKIYIEGRIKSRQWQAEDGTTKYTTEIQVTEFTFLNTKKDTELSKAPSNPPSNDVNFEDLGS

Organism: Flavobacterium indicum (strain DSM 17447 / CIP 109464 / GPTSA100-9) (NCBI:txid1094466)

InterPro domains:
  IPR000424 Primosome PriB/single-strand DNA-binding [PF00436] (5-109)
  IPR000424 Primosome PriB/single-strand DNA-binding [PS50935] (5-110)
  IPR000424 Primosome PriB/single-strand DNA-binding [cd04496] (8-109)
  IPR011344 Single-stranded DNA-binding protein [MF_00984] (5-113)
  IPR011344 Single-stranded DNA-binding protein [PIRSF002070] (4-123)
  IPR011344 Single-stranded DNA-binding protein [PTHR10302] (5-122)
  IPR011344 Single-stranded DNA-binding protein [TIGR00621] (4-123)
  IPR012340 Nucleic acid-binding, OB-fold [G3DSA:2.40.50.140] (3-110)
  IPR012340 Nucleic acid-binding, OB-fold [SSF50249] (5-130)

Nearest PDB structures (foldseek):
  3tqy-assembly1_C  TM=9.406E-01  e=1.241E-12  Coxiella burnetii
  7f2n-assembly1_A  TM=9.345E-01  e=9.179E-12  Klebsiella pneumoniae subsp. pneumoniae MGH 78578
  4mz9-assembly1_C  TM=9.131E-01  e=2.132E-11  Escherichia coli K-12
  1qvc-assembly1_D  T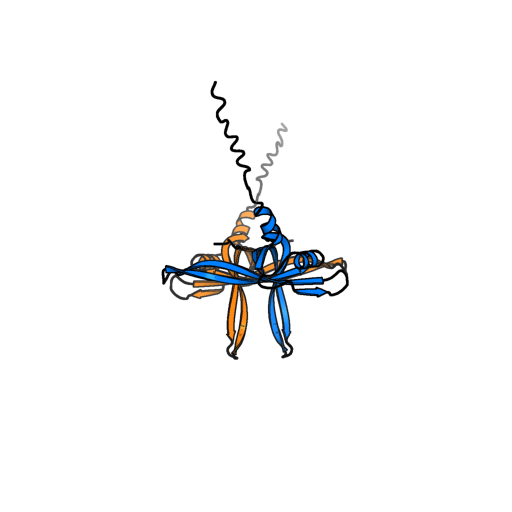M=9.104E-01  e=3.805E-11  Escherichia coli
  1eqq-assembly1_B  TM=8.875E-01  e=8.508E-10  Escherichia coli

Radius of gyration: 27.9 Å; Cα contacts (8 Å, |Δi|>4): 540; chains: 2; bounding box: 97×79×93 Å

pLDDT: mean 84.23, std 21.66, range [27.5, 98.94]

Secondary structure (DSSP, 8-state):
----EEEEEEEEEESSPPEEEESSSS-EEEEEEEEEEEEEE-TTT--EEEEEEEEEEEEEHHHHHHHHHH--TT-EEEEEEEEEEEEEE-TTS-EEEEEEEEEEEEEEEE-HHHHHHH------------------/----EEEEEEEEEESSPPEEEESSSS-EEEEEEEEEEEEEE-TTT--EEEEEEEEEEEEEHHHHHHHHHH--TT-EEEEEEEEEEEEEE-TTS-EEEEEEEEEEEEEEEE-HHHHHHHTS-------------TT-

Foldseek 3Di:
DPDDDFKDKDKFFWQFAWDKDDPDDQWIKTKTKTKDWDWDADPVVRDIDIDIDIAIEIEIGPRSVVRNVFDGGGFIKIFMFGKDKDWDADPVRDIDIDIHGYTDDMDGDDTVVVVVVVPPPPPVPPPPVVPDDPDD/DPDDDFKDKDKFFWQFAWDKDDPDDQWIKTKTKTKDWDWDADPVVRDIDIDIDIAIEIEIGPRSVVCNVFDGGGFIKIFMFGKDKDWDADPVRDIDIDIHGYTDDMDGDDTVVVVVVVPPPCPVPPCPVPPDDPPD